Protein AF-A0A453FD57-F1 (afdb_monomer)

pLDDT: mean 72.91, std 17.41, range [26.09, 95.31]

Organism: Aegilops tauschii subsp. strangulata (NCBI:txid200361)

Mean predicted aligned error: 17.03 Å

Foldseek 3Di:
DPCQLVNLLVVLVLLLVLLVVVLVVLVPDDQPDLLSVLLSLVLSLVSVVSNVVSVVVNVVSVVCPVVSNVVSCCQAPVPPDPVNNVVVVVVVVVVVVVVCVVPVVPDPPPSPPPVVVSVVPRPPQDDDVQCVQVPDAPCPVLVVLQPVDPQHDPDDPVVCVVCVLVLLVGDPVVLPDPSVVVSLVVVCVSLVSSCCSSRVPDPVVVVVVVLQVVVVVCVVVQVQRSSRPPPPDPVVVVVVLAPDCVPPDDLVVQLVVDLPSLLSNCVSVVHHSDDDSSVSSVVVVVVVVVVVVVDDDDDDDDDPSRSSNNCSVVSVD

InterPro domains:
  IPR021966 Splicing factor SF3a60 binding domain [PF12108] (83-103)
  IPR025086 SDE2/SF3A3, SAP domain [PF13297] (222-292)
  IPR031774 SF3A3 domain [PF16837] (126-171)
  IPR051421 RNA Processing and DNA Damage Response Regulator [PTHR12786] (3-238)

Radius of gyration: 32.53 Å; Cα contacts (8 Å, |Δi|>4): 192; chains: 1; bounding box: 62×40×97 Å

Nearest PDB structures (foldseek):
  8rm5-assembly1_9  TM=6.208E-01  e=5.043E-08  Homo sapiens
  6y5q-assembly1_9  TM=5.936E-01  e=5.524E-08  Homo sapiens
  8hk1-assembly1_C  TM=5.936E-01  e=5.278E-08  Homo sapiens
  8i0t-assembly1_w  TM=6.053E-01  e=2.167E-07  Homo sapiens
  3qe6-assembly1_B  TM=1.980E-01  e=8.987E+00  Mus musculus

Structure (mmCIF, N/CA/C/O backbone):
data_AF-A0A453FD57-F1
#
_entry.id   AF-A0A453FD57-F1
#
loop_
_atom_site.group_PDB
_atom_site.id
_atom_site.type_symbol
_atom_site.label_atom_id
_atom_site.label_alt_id
_atom_site.label_comp_id
_atom_site.label_asym_id
_atom_site.label_entity_id
_atom_site.label_seq_id
_atom_site.pdbx_PDB_ins_code
_atom_site.Cartn_x
_atom_site.Cartn_y
_atom_site.Cartn_z
_atom_site.occupancy
_atom_site.B_iso_or_equiv
_atom_site.auth_seq_id
_atom_site.auth_comp_id
_atom_site.auth_asym_id
_atom_site.auth_atom_id
_atom_site.pdbx_PDB_model_num
ATOM 1 N N . MET A 1 1 ? 20.932 -10.681 -25.102 1.00 48.25 1 MET A N 1
ATOM 2 C CA . MET A 1 1 ? 21.693 -9.457 -25.420 1.00 48.25 1 MET A CA 1
ATOM 3 C C . MET A 1 1 ? 22.473 -9.082 -24.176 1.00 48.25 1 MET A C 1
ATOM 5 O O . MET A 1 1 ? 21.883 -9.168 -23.109 1.00 48.25 1 MET A O 1
ATOM 9 N N . ALA A 1 2 ? 23.756 -8.719 -24.265 1.00 46.50 2 ALA A N 1
ATOM 10 C CA . ALA A 1 2 ? 24.312 -7.879 -23.205 1.00 46.50 2 ALA A CA 1
ATOM 11 C C . ALA A 1 2 ? 23.511 -6.576 -23.299 1.00 46.50 2 ALA A C 1
ATOM 13 O O . ALA A 1 2 ? 23.575 -5.898 -24.325 1.00 46.50 2 ALA A O 1
ATOM 14 N N . SER A 1 3 ? 22.604 -6.354 -22.350 1.00 64.50 3 SER A N 1
ATOM 15 C CA . SER A 1 3 ? 21.702 -5.209 -22.360 1.00 64.50 3 SER A CA 1
ATOM 16 C C . SER A 1 3 ? 22.552 -3.961 -22.196 1.00 64.50 3 SER A C 1
ATOM 18 O O . SER A 1 3 ? 23.011 -3.643 -21.104 1.00 64.50 3 SER A O 1
ATOM 20 N N . SER A 1 4 ? 22.808 -3.305 -23.319 1.00 81.81 4 SE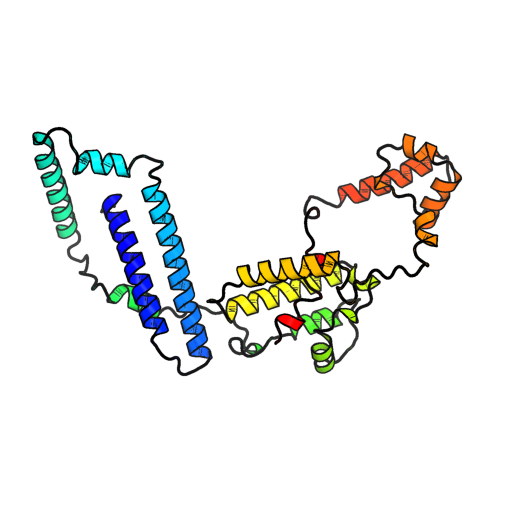R A N 1
ATOM 21 C CA . SER A 1 4 ? 23.313 -1.943 -23.362 1.00 81.81 4 SER A CA 1
ATOM 22 C C . SER A 1 4 ? 22.564 -1.075 -22.365 1.00 81.81 4 SER A C 1
ATOM 24 O O . SER A 1 4 ? 21.347 -1.214 -22.232 1.00 81.81 4 SER A O 1
ATOM 26 N N . VAL A 1 5 ? 23.276 -0.177 -21.692 1.00 86.50 5 VAL A N 1
ATOM 27 C CA . VAL A 1 5 ? 22.673 0.758 -20.740 1.00 86.50 5 VAL A CA 1
ATOM 28 C C . VAL A 1 5 ? 21.657 1.635 -21.471 1.00 86.50 5 VAL A C 1
ATOM 30 O O . VAL A 1 5 ? 20.568 1.885 -20.956 1.00 86.50 5 VAL A O 1
ATOM 33 N N . LEU A 1 6 ? 21.953 2.031 -22.713 1.00 86.06 6 LEU A N 1
ATOM 34 C CA . LEU A 1 6 ? 21.022 2.781 -23.561 1.00 86.06 6 LEU A CA 1
ATOM 35 C C . LEU A 1 6 ? 19.787 1.967 -23.967 1.00 86.06 6 LEU A C 1
ATOM 37 O O . LEU A 1 6 ? 18.681 2.503 -23.927 1.00 86.06 6 LEU A O 1
ATOM 41 N N . GLU A 1 7 ? 19.944 0.688 -24.321 1.00 85.12 7 GLU A N 1
ATOM 42 C CA . GLU A 1 7 ? 18.789 -0.166 -24.640 1.00 85.12 7 GLU A CA 1
ATOM 43 C C . GLU A 1 7 ? 17.946 -0.461 -23.395 1.00 85.12 7 GLU A C 1
ATOM 45 O O . GLU A 1 7 ? 16.725 -0.416 -23.470 1.00 85.12 7 GLU A O 1
ATOM 50 N N . ALA A 1 8 ? 18.576 -0.682 -22.239 1.00 87.12 8 ALA A N 1
ATOM 51 C CA . ALA A 1 8 ? 17.878 -0.829 -20.965 1.00 87.12 8 ALA A CA 1
ATOM 52 C C . ALA A 1 8 ? 17.114 0.452 -20.591 1.00 87.12 8 ALA A C 1
ATOM 54 O O . ALA A 1 8 ? 15.970 0.378 -20.156 1.00 87.12 8 ALA A O 1
ATOM 55 N N . THR A 1 9 ? 17.706 1.629 -20.834 1.00 89.81 9 THR A N 1
ATOM 56 C CA . THR A 1 9 ? 17.035 2.927 -20.642 1.00 89.81 9 THR A CA 1
ATOM 57 C C . THR A 1 9 ? 15.828 3.063 -21.571 1.00 89.81 9 THR A C 1
ATOM 59 O O . THR A 1 9 ? 14.756 3.472 -21.135 1.00 89.81 9 THR A O 1
ATOM 62 N N . ARG A 1 10 ? 15.988 2.720 -22.857 1.00 89.81 10 ARG A N 1
ATOM 63 C CA . ARG A 1 10 ? 14.906 2.773 -23.851 1.00 89.81 10 ARG A CA 1
ATOM 64 C C . ARG A 1 10 ? 13.763 1.829 -23.475 1.00 89.81 10 ARG A C 1
ATOM 66 O O . ARG A 1 10 ? 12.614 2.256 -23.504 1.00 89.81 10 ARG A O 1
ATOM 73 N N . ALA A 1 11 ? 14.088 0.589 -23.114 1.00 86.50 11 ALA A N 1
ATOM 74 C CA . ALA A 1 11 ? 13.120 -0.416 -22.689 1.00 86.50 11 ALA A CA 1
ATOM 75 C C . ALA A 1 11 ? 12.363 0.032 -21.432 1.00 86.50 11 ALA A C 1
ATOM 77 O O . ALA A 1 11 ? 11.144 -0.014 -21.421 1.00 86.50 11 ALA A O 1
ATOM 78 N N . ALA A 1 12 ? 13.051 0.574 -20.425 1.00 89.31 12 ALA A N 1
ATOM 79 C CA . ALA A 1 12 ? 12.394 1.054 -19.211 1.00 89.31 12 ALA A CA 1
ATOM 80 C C . ALA A 1 12 ? 11.464 2.261 -19.459 1.00 89.31 12 ALA A C 1
ATOM 82 O O . ALA A 1 12 ? 10.388 2.326 -18.875 1.00 89.31 12 ALA A O 1
ATOM 83 N N . HIS A 1 13 ? 11.822 3.200 -20.348 1.00 91.38 13 HIS A N 1
ATOM 84 C CA . HIS A 1 13 ? 10.902 4.282 -20.755 1.00 91.38 13 HIS A CA 1
ATOM 85 C C . HIS A 1 13 ? 9.684 3.759 -21.516 1.00 91.38 13 HIS A C 1
ATOM 87 O O . HIS A 1 13 ? 8.569 4.233 -21.308 1.00 91.38 13 HIS A O 1
ATOM 93 N N . GLU A 1 14 ? 9.894 2.784 -22.395 1.00 88.00 14 GLU A N 1
ATOM 94 C CA . GLU A 1 14 ? 8.808 2.109 -23.100 1.00 88.00 14 GLU A CA 1
ATOM 95 C C . GLU A 1 14 ? 7.879 1.369 -22.122 1.00 88.00 14 GLU A C 1
ATOM 97 O O . GLU A 1 14 ? 6.659 1.466 -22.255 1.00 88.00 14 GLU A O 1
ATOM 102 N N . ASP A 1 15 ? 8.435 0.697 -21.113 1.00 87.00 15 ASP A N 1
ATOM 103 C CA . ASP A 1 15 ? 7.678 0.021 -20.057 1.00 87.00 15 ASP A CA 1
ATOM 104 C C . ASP A 1 15 ? 6.820 1.010 -19.260 1.00 87.00 15 ASP A C 1
ATOM 106 O O . ASP A 1 15 ? 5.644 0.732 -19.023 1.00 87.00 15 ASP A O 1
ATOM 110 N N . LEU A 1 16 ? 7.360 2.184 -18.907 1.00 90.81 16 LEU A N 1
ATOM 111 C CA . LEU A 1 16 ? 6.596 3.245 -18.241 1.00 90.81 16 LEU A CA 1
ATOM 112 C C . LEU A 1 16 ? 5.396 3.694 -19.076 1.00 90.81 16 LEU A C 1
ATOM 114 O O . LEU A 1 16 ? 4.263 3.656 -18.597 1.00 90.81 16 LEU A O 1
ATOM 118 N N . GLU A 1 17 ? 5.622 4.065 -20.339 1.00 90.06 17 GLU A N 1
ATOM 119 C CA . GLU A 1 17 ? 4.546 4.545 -21.212 1.00 90.06 17 GLU A CA 1
ATOM 120 C C . GLU A 1 17 ? 3.476 3.462 -21.438 1.00 90.06 17 GLU A C 1
ATOM 122 O O . GLU A 1 17 ? 2.275 3.747 -21.515 1.00 90.06 17 GLU A O 1
ATOM 127 N N . ARG A 1 18 ? 3.889 2.193 -21.515 1.00 86.44 18 ARG A N 1
ATOM 128 C CA . ARG A 1 18 ? 2.969 1.055 -21.629 1.00 86.44 18 ARG A CA 1
ATOM 129 C C . ARG A 1 18 ? 2.141 0.863 -20.365 1.00 86.44 18 ARG A C 1
ATOM 131 O O . ARG A 1 18 ? 0.922 0.742 -20.482 1.00 86.44 18 ARG A O 1
ATOM 138 N N . LEU A 1 19 ? 2.768 0.859 -19.188 1.00 88.75 19 LEU A N 1
ATOM 139 C CA . LEU A 1 19 ? 2.074 0.726 -17.905 1.00 88.75 19 LEU A CA 1
ATOM 140 C C . LEU A 1 19 ? 1.074 1.868 -17.690 1.00 88.75 19 LEU A C 1
ATOM 142 O O . LEU A 1 19 ? -0.056 1.615 -17.277 1.00 88.75 19 LEU A O 1
ATOM 146 N N . GLU A 1 20 ? 1.433 3.101 -18.051 1.00 90.00 20 GLU A N 1
ATOM 147 C CA . GLU A 1 20 ? 0.525 4.252 -17.998 1.00 90.00 20 GLU A CA 1
ATOM 148 C C . GLU A 1 20 ? -0.688 4.067 -18.918 1.00 90.00 20 GLU A C 1
ATOM 150 O O . GLU A 1 20 ? -1.836 4.225 -18.492 1.00 90.00 20 GLU A O 1
ATOM 155 N N . ARG A 1 21 ? -0.463 3.677 -20.179 1.00 89.00 21 ARG A N 1
ATOM 156 C CA . ARG A 1 21 ? -1.556 3.409 -21.130 1.00 89.00 21 ARG A CA 1
ATOM 157 C C . ARG A 1 21 ? -2.449 2.258 -20.663 1.00 89.00 21 ARG A C 1
ATOM 159 O O . ARG A 1 21 ? -3.666 2.325 -20.855 1.00 89.00 21 ARG A O 1
ATOM 166 N N . LEU A 1 22 ? -1.866 1.220 -20.065 1.00 87.12 22 LEU A N 1
ATOM 167 C CA . LEU A 1 22 ? -2.582 0.072 -19.508 1.00 87.12 22 LEU A CA 1
ATOM 168 C C . LEU A 1 22 ? -3.452 0.501 -18.320 1.00 87.12 22 LEU A C 1
ATOM 170 O O . LEU A 1 22 ? -4.640 0.184 -18.294 1.00 87.12 22 LEU A O 1
ATOM 174 N N . ALA A 1 23 ? -2.896 1.294 -17.400 1.00 89.25 23 ALA A N 1
ATOM 175 C CA . ALA A 1 23 ? -3.612 1.830 -16.248 1.00 89.25 23 ALA A CA 1
ATOM 176 C C . ALA A 1 23 ? -4.786 2.718 -16.681 1.00 89.25 23 ALA A C 1
ATOM 178 O O . ALA A 1 23 ? -5.897 2.565 -16.173 1.00 89.25 23 ALA A O 1
ATOM 179 N N . VAL A 1 24 ? -4.579 3.589 -17.676 1.00 90.81 24 VAL A N 1
ATOM 180 C CA . VAL A 1 24 ? -5.649 4.423 -18.247 1.00 90.81 24 VAL A CA 1
ATOM 181 C C . VAL A 1 24 ? -6.735 3.564 -18.895 1.00 90.81 24 VAL A C 1
ATOM 183 O O . VAL A 1 24 ? -7.918 3.806 -18.662 1.00 90.81 24 VAL A O 1
ATOM 186 N N . ARG A 1 25 ? -6.360 2.549 -19.684 1.00 88.75 25 ARG A N 1
ATOM 187 C CA . ARG A 1 25 ? -7.320 1.630 -20.316 1.00 88.75 25 ARG A CA 1
ATOM 188 C C . ARG A 1 25 ? -8.142 0.877 -19.273 1.00 88.75 25 ARG A C 1
ATOM 190 O O . ARG A 1 25 ? -9.351 0.737 -19.439 1.00 88.75 25 ARG A O 1
ATOM 197 N N . GLU A 1 26 ? -7.501 0.407 -18.209 1.00 87.81 26 GLU A N 1
ATOM 198 C CA . GLU A 1 26 ? -8.192 -0.265 -17.114 1.00 87.81 26 GLU A CA 1
ATOM 199 C C . GLU A 1 26 ? -9.143 0.684 -16.397 1.00 87.81 26 GLU A C 1
ATOM 201 O O . GLU A 1 26 ? -10.300 0.324 -16.233 1.00 87.81 26 GLU A O 1
ATOM 206 N N . LEU A 1 27 ? -8.734 1.908 -16.055 1.00 88.38 27 LEU A N 1
ATOM 207 C CA . LEU A 1 27 ? -9.613 2.902 -15.419 1.00 88.38 27 LEU A CA 1
ATOM 208 C C . LEU A 1 27 ? -10.791 3.345 -16.302 1.00 88.38 27 LEU A C 1
ATOM 210 O O . LEU A 1 27 ? -11.829 3.735 -15.777 1.00 88.38 27 LEU A O 1
ATOM 214 N N . GLN A 1 28 ? -10.655 3.279 -17.628 1.00 89.44 28 GLN A N 1
ATOM 215 C CA . GLN A 1 28 ? -11.750 3.560 -18.565 1.00 89.44 28 GLN A CA 1
ATOM 216 C C . GLN A 1 28 ? -12.824 2.465 -18.595 1.00 89.44 28 GLN A C 1
ATOM 218 O O . GLN A 1 28 ? -13.921 2.702 -19.102 1.00 89.44 28 GLN A O 1
ATOM 223 N N . ARG A 1 29 ? -12.528 1.260 -18.098 1.00 87.19 29 ARG A N 1
ATOM 224 C CA . ARG A 1 29 ? -13.506 0.176 -18.027 1.00 87.19 29 ARG A CA 1
ATOM 225 C C . ARG A 1 29 ? -14.460 0.422 -16.860 1.00 87.19 29 ARG A C 1
ATOM 227 O O . ARG A 1 29 ? -14.033 0.458 -15.711 1.00 87.19 29 ARG A O 1
ATOM 234 N N . ASP A 1 30 ? -15.756 0.485 -17.141 1.00 86.19 30 ASP A N 1
ATOM 235 C CA . ASP A 1 30 ? -16.768 0.578 -16.090 1.00 86.19 30 ASP A CA 1
ATOM 236 C C . ASP A 1 30 ? -16.935 -0.777 -15.371 1.00 86.19 30 ASP A C 1
ATOM 238 O O . ASP A 1 30 ? -17.296 -1.777 -16.009 1.00 86.19 30 ASP A O 1
ATOM 242 N N . PRO A 1 31 ? -16.679 -0.859 -14.052 1.00 87.44 31 PRO A N 1
ATOM 243 C CA . PRO A 1 31 ? -16.873 -2.090 -13.299 1.00 87.44 31 PRO A CA 1
ATOM 244 C C . PRO A 1 31 ? -18.367 -2.357 -13.076 1.00 87.44 31 PRO A C 1
ATOM 246 O O . PRO A 1 31 ? -19.114 -1.474 -12.654 1.00 87.44 31 PRO A O 1
ATOM 249 N N . ALA A 1 32 ? -18.801 -3.600 -13.305 1.00 87.38 32 ALA A N 1
ATOM 250 C CA . ALA A 1 32 ? -20.197 -3.998 -13.116 1.00 87.38 32 ALA A CA 1
ATOM 251 C C . ALA A 1 32 ? -20.582 -4.091 -11.629 1.00 87.38 32 ALA A C 1
ATOM 253 O O . ALA A 1 32 ? -21.683 -3.699 -11.246 1.00 87.38 32 ALA A O 1
ATOM 254 N N . ASN A 1 33 ? -19.667 -4.592 -10.791 1.00 87.50 33 ASN A N 1
ATOM 255 C CA . ASN A 1 33 ? -19.893 -4.825 -9.365 1.00 87.50 33 ASN A CA 1
ATOM 256 C C . ASN A 1 33 ? -18.854 -4.105 -8.493 1.00 87.50 33 ASN A C 1
ATOM 258 O O . ASN A 1 33 ? -17.749 -3.805 -8.941 1.00 87.50 33 ASN A O 1
ATOM 262 N N . ALA A 1 34 ? -19.172 -3.906 -7.208 1.00 85.00 34 ALA A N 1
ATOM 263 C CA . ALA A 1 34 ? -18.222 -3.366 -6.226 1.00 85.00 34 ALA A CA 1
ATOM 264 C C . ALA A 1 34 ? -16.958 -4.236 -6.094 1.00 85.00 34 ALA A C 1
ATOM 266 O O . ALA A 1 34 ? -15.855 -3.709 -6.006 1.00 85.00 34 ALA A O 1
ATOM 267 N N . ARG A 1 35 ? -17.115 -5.565 -6.177 1.00 85.00 35 ARG A N 1
ATOM 268 C CA . ARG A 1 35 ? -15.994 -6.507 -6.254 1.00 85.00 35 ARG A CA 1
ATOM 269 C C . ARG A 1 35 ? -15.103 -6.203 -7.461 1.00 85.00 35 ARG A C 1
ATOM 271 O O . ARG A 1 35 ? -13.904 -6.035 -7.300 1.00 85.00 35 ARG A O 1
ATOM 278 N N . ASP A 1 36 ? -15.679 -6.093 -8.654 1.00 86.38 36 ASP A N 1
ATOM 279 C CA . ASP A 1 36 ? -14.906 -5.864 -9.882 1.00 86.38 36 ASP A CA 1
ATOM 280 C C . ASP A 1 36 ? -14.170 -4.520 -9.839 1.00 86.38 36 ASP A C 1
ATOM 282 O O . ASP A 1 36 ? -13.031 -4.430 -10.290 1.00 86.38 36 ASP A O 1
ATOM 286 N N . ARG A 1 37 ? -14.788 -3.500 -9.226 1.00 88.25 37 ARG A N 1
ATOM 287 C CA . ARG A 1 37 ? -14.144 -2.210 -8.945 1.00 88.25 37 ARG A CA 1
ATOM 288 C C . ARG A 1 37 ? -12.936 -2.372 -8.026 1.00 88.25 37 ARG A C 1
ATOM 290 O O . ARG A 1 37 ? -11.902 -1.770 -8.277 1.00 88.25 37 ARG A O 1
ATOM 297 N N . LEU A 1 38 ? -13.046 -3.186 -6.980 1.00 88.00 38 LEU A N 1
ATOM 298 C CA . LEU A 1 38 ? -11.942 -3.427 -6.056 1.00 88.00 38 LEU A CA 1
ATOM 299 C C . LEU A 1 38 ? -10.761 -4.120 -6.748 1.00 88.00 38 LEU A C 1
ATOM 301 O O . LEU A 1 38 ? -9.627 -3.656 -6.649 1.00 88.00 38 LEU A O 1
ATOM 305 N N . PHE A 1 39 ? -11.026 -5.182 -7.512 1.00 87.25 39 PHE A N 1
ATOM 306 C CA . PHE A 1 39 ? -9.994 -5.872 -8.293 1.00 87.25 39 PHE A CA 1
ATOM 307 C C . PHE A 1 39 ? -9.369 -4.961 -9.357 1.00 87.25 39 PHE A C 1
ATOM 309 O O . PHE A 1 39 ? -8.164 -5.012 -9.586 1.00 87.25 39 PHE A O 1
ATOM 316 N N . GLN A 1 40 ? -10.160 -4.096 -9.993 1.00 88.62 40 GLN A N 1
ATOM 317 C CA . GLN A 1 40 ? -9.652 -3.053 -10.884 1.00 88.62 40 GLN A CA 1
ATOM 318 C C . GLN A 1 40 ? -8.696 -2.107 -10.152 1.00 88.62 40 GLN A C 1
ATOM 320 O O . GLN A 1 40 ? -7.582 -1.899 -10.630 1.00 88.62 40 GLN A O 1
ATOM 325 N N . SER A 1 41 ? -9.081 -1.599 -8.981 1.00 89.69 41 SER A N 1
ATOM 326 C CA . SER A 1 41 ? -8.231 -0.724 -8.169 1.00 89.69 41 SER A CA 1
ATOM 327 C C . SER A 1 41 ? -6.910 -1.391 -7.774 1.00 89.69 41 SER A C 1
ATOM 329 O O . SER A 1 41 ? -5.863 -0.760 -7.885 1.00 89.69 41 SER A O 1
ATOM 331 N N . HIS A 1 42 ? -6.928 -2.670 -7.385 1.00 89.00 42 HIS A N 1
ATOM 332 C CA . HIS A 1 42 ? -5.708 -3.429 -7.061 1.00 89.00 42 HIS A CA 1
ATOM 333 C C . HIS A 1 42 ? -4.804 -3.660 -8.274 1.00 89.00 42 HIS A C 1
ATOM 335 O O . HIS A 1 42 ? -3.590 -3.493 -8.172 1.00 89.00 42 HIS A O 1
ATOM 341 N N . ARG A 1 43 ? -5.373 -3.973 -9.446 1.00 87.69 43 ARG A N 1
ATOM 342 C CA . ARG A 1 43 ? -4.593 -4.093 -10.692 1.00 87.69 43 ARG A CA 1
ATOM 343 C C . ARG A 1 43 ? -3.921 -2.770 -11.053 1.00 87.69 43 ARG A C 1
ATOM 345 O O . ARG A 1 43 ? -2.735 -2.748 -11.366 1.00 87.69 43 ARG A O 1
ATOM 352 N N . VAL A 1 44 ? -4.661 -1.661 -10.977 1.00 90.38 44 VAL A N 1
ATOM 353 C CA . VAL A 1 44 ? -4.117 -0.313 -11.215 1.00 90.38 44 VAL A CA 1
ATOM 354 C C . VAL A 1 44 ? -3.039 0.020 -10.191 1.00 90.38 44 VAL A C 1
ATOM 356 O O . VAL A 1 44 ? -1.991 0.527 -10.577 1.00 90.38 44 VAL A O 1
ATOM 359 N N . ARG A 1 45 ? -3.235 -0.328 -8.916 1.00 90.06 45 ARG A N 1
ATOM 360 C CA . ARG A 1 45 ? -2.214 -0.127 -7.887 1.00 90.06 45 ARG A CA 1
ATOM 361 C C . ARG A 1 45 ? -0.921 -0.877 -8.207 1.00 90.06 45 ARG A C 1
ATOM 363 O O . ARG A 1 45 ? 0.134 -0.255 -8.222 1.00 90.06 45 ARG A O 1
ATOM 370 N N . HIS A 1 46 ? -1.010 -2.156 -8.567 1.00 88.25 46 HIS A N 1
ATOM 371 C CA . HIS A 1 46 ? 0.154 -2.932 -8.997 1.00 88.25 46 HIS A CA 1
ATOM 372 C C . HIS A 1 46 ? 0.860 -2.273 -10.194 1.00 88.25 46 HIS A C 1
ATOM 374 O O . HIS A 1 46 ? 2.090 -2.192 -10.221 1.00 88.25 46 HIS A O 1
ATOM 380 N N . MET A 1 47 ? 0.116 -1.798 -11.198 1.00 88.81 47 MET A N 1
ATOM 381 C CA . MET A 1 47 ? 0.717 -1.084 -12.332 1.00 88.81 47 MET A CA 1
ATOM 382 C C . MET A 1 47 ? 1.465 0.174 -11.877 1.00 88.81 47 MET A C 1
ATOM 384 O O . MET A 1 47 ? 2.566 0.427 -12.358 1.00 88.81 47 MET A O 1
ATOM 388 N N . LEU A 1 48 ? 0.905 0.935 -10.934 1.00 90.56 48 LEU A N 1
ATOM 389 C CA . LEU A 1 48 ? 1.561 2.113 -10.365 1.00 90.56 48 LEU A CA 1
ATOM 390 C C . LEU A 1 48 ? 2.831 1.745 -9.586 1.00 90.56 48 LEU A C 1
ATOM 392 O O . LEU A 1 48 ? 3.845 2.418 -9.742 1.00 90.56 48 LEU A O 1
ATOM 396 N N . ASP A 1 49 ? 2.827 0.656 -8.817 1.00 90.19 49 ASP A N 1
ATOM 397 C CA . ASP A 1 49 ? 4.027 0.193 -8.107 1.00 90.19 49 ASP A CA 1
ATOM 398 C C . ASP A 1 49 ? 5.130 -0.250 -9.101 1.00 90.19 49 ASP A C 1
ATOM 400 O O . ASP A 1 49 ? 6.321 0.020 -8.903 1.00 90.19 49 ASP A O 1
ATOM 404 N N . LEU A 1 50 ? 4.753 -0.853 -10.238 1.00 90.31 50 LEU A N 1
ATOM 405 C CA . LEU A 1 50 ? 5.686 -1.137 -11.337 1.00 90.31 50 LEU A CA 1
ATOM 406 C C . LEU A 1 50 ? 6.223 0.144 -11.991 1.00 90.31 50 LEU A C 1
ATOM 408 O O . LEU A 1 50 ? 7.415 0.212 -12.297 1.00 90.31 50 LEU A O 1
ATOM 412 N N . VAL A 1 51 ? 5.377 1.159 -12.178 1.00 92.44 51 VAL A N 1
ATOM 413 C CA . VAL A 1 51 ? 5.783 2.479 -12.690 1.00 92.44 51 VAL A CA 1
ATOM 414 C C . VAL A 1 51 ? 6.801 3.124 -11.755 1.00 92.44 51 VAL A C 1
ATOM 416 O O . VAL A 1 51 ? 7.847 3.575 -12.221 1.00 92.44 51 VAL A O 1
ATOM 419 N N . VAL A 1 52 ? 6.552 3.118 -10.444 1.00 94.06 52 VAL A N 1
ATOM 420 C CA . VAL A 1 52 ? 7.485 3.663 -9.445 1.00 94.06 52 VAL A CA 1
ATOM 421 C C . VAL A 1 52 ? 8.813 2.908 -9.487 1.00 94.06 52 VAL A C 1
ATOM 423 O O . VAL A 1 52 ? 9.851 3.516 -9.733 1.00 94.06 52 VAL A O 1
ATOM 426 N N . SER A 1 53 ? 8.791 1.576 -9.387 1.00 93.19 53 SER A N 1
ATOM 427 C CA . SER A 1 53 ? 10.027 0.776 -9.392 1.00 93.19 53 SER A CA 1
ATOM 428 C C . SER A 1 53 ? 10.828 0.877 -10.698 1.00 93.19 53 SER A C 1
ATOM 430 O O . SER A 1 53 ? 12.057 0.784 -10.690 1.00 93.19 53 SER A O 1
ATOM 432 N N . THR A 1 54 ? 10.162 1.065 -11.839 1.00 92.06 54 THR A N 1
ATOM 433 C CA . THR A 1 54 ? 10.827 1.275 -13.136 1.00 92.06 54 THR A CA 1
ATOM 434 C C . THR A 1 54 ? 11.393 2.689 -13.242 1.00 92.06 54 THR A C 1
ATOM 436 O O . THR A 1 54 ? 12.493 2.873 -13.768 1.00 92.06 54 THR A O 1
ATOM 439 N N . SER A 1 55 ? 10.691 3.676 -12.684 1.00 95.31 55 SER A N 1
ATOM 440 C CA . SER A 1 55 ? 11.172 5.056 -12.581 1.00 95.31 55 SER A CA 1
ATOM 441 C C . SER A 1 55 ? 12.419 5.145 -11.702 1.00 95.31 55 SER A C 1
ATOM 443 O O . SER A 1 55 ? 13.384 5.789 -12.104 1.00 95.31 55 SER A O 1
ATOM 445 N N . ASP A 1 56 ? 12.454 4.439 -10.571 1.00 95.19 56 ASP A N 1
ATOM 446 C CA . ASP A 1 56 ? 13.623 4.395 -9.684 1.00 95.19 56 ASP A CA 1
ATOM 447 C C . ASP A 1 56 ? 14.849 3.811 -10.399 1.00 95.19 56 ASP A C 1
ATOM 449 O O . ASP A 1 56 ? 15.926 4.410 -10.390 1.00 95.19 56 ASP A O 1
ATOM 453 N N . LYS A 1 57 ? 14.676 2.701 -11.130 1.00 91.44 57 LYS A N 1
ATOM 454 C CA . LYS A 1 57 ? 15.742 2.124 -11.972 1.00 91.44 57 LYS A CA 1
ATOM 455 C C . LYS A 1 57 ? 16.231 3.109 -13.030 1.00 91.44 57 LYS A C 1
ATOM 457 O O . LYS A 1 57 ? 17.430 3.196 -13.288 1.00 91.44 57 LYS A O 1
ATOM 462 N N . LEU A 1 58 ? 15.322 3.848 -13.668 1.00 92.69 58 LEU A N 1
ATOM 463 C CA . LEU A 1 58 ? 15.703 4.883 -14.627 1.00 92.69 58 LEU A CA 1
ATOM 464 C C . LEU A 1 58 ? 16.522 5.974 -13.944 1.00 92.69 58 LEU A C 1
ATOM 466 O O . LEU A 1 58 ? 17.579 6.328 -14.464 1.00 92.69 58 LEU A O 1
ATOM 470 N N . VAL A 1 59 ? 16.078 6.474 -12.789 1.00 94.94 59 VAL A N 1
ATOM 471 C CA . VAL A 1 59 ? 16.811 7.476 -12.004 1.00 94.94 59 VAL A CA 1
ATOM 472 C C . VAL A 1 59 ? 18.226 6.985 -11.704 1.00 94.94 59 VAL A C 1
ATOM 474 O O . VAL A 1 59 ? 19.173 7.710 -12.002 1.00 94.94 59 VAL A O 1
ATOM 477 N N . GLU A 1 60 ? 18.400 5.743 -11.250 1.00 92.50 60 GLU A N 1
ATOM 478 C CA . GLU A 1 60 ? 19.726 5.150 -11.020 1.00 92.50 60 GLU A CA 1
ATOM 479 C C . GLU A 1 60 ? 20.603 5.142 -12.288 1.00 92.50 60 GLU A C 1
ATOM 481 O O . GLU A 1 60 ? 21.783 5.503 -12.236 1.00 92.50 60 GLU A O 1
ATOM 486 N N . ILE A 1 61 ? 20.027 4.808 -13.450 1.00 90.50 61 ILE A N 1
ATOM 487 C CA . ILE A 1 61 ? 20.734 4.834 -14.744 1.00 90.50 61 ILE A CA 1
ATOM 488 C C . ILE A 1 61 ? 21.078 6.272 -15.185 1.00 90.50 61 ILE A C 1
ATOM 490 O O . ILE A 1 61 ? 22.069 6.497 -15.888 1.00 90.50 61 ILE A O 1
ATOM 494 N N . TYR A 1 62 ? 20.266 7.270 -14.828 1.00 91.50 62 TYR A N 1
ATOM 495 C CA . TYR A 1 62 ? 20.554 8.684 -15.105 1.00 91.50 62 TYR A CA 1
ATOM 496 C C . TYR A 1 62 ? 21.581 9.282 -14.138 1.00 91.50 62 TYR A C 1
ATOM 498 O O . TYR A 1 62 ? 22.365 10.131 -14.568 1.00 91.50 62 TYR A O 1
ATOM 506 N N . GLU A 1 63 ? 21.605 8.847 -12.875 1.00 94.38 63 GLU A N 1
ATOM 507 C CA . GLU A 1 63 ? 22.630 9.238 -11.900 1.00 94.38 63 GLU A CA 1
ATOM 508 C C . GLU A 1 63 ? 24.029 8.785 -12.338 1.00 94.38 63 GLU A C 1
ATOM 510 O O . GLU A 1 63 ? 24.997 9.511 -12.099 1.00 94.38 63 GLU A O 1
ATOM 515 N N . ASP A 1 64 ? 24.129 7.636 -13.024 1.00 92.00 64 ASP A N 1
ATOM 516 C CA . ASP A 1 64 ? 25.354 7.165 -13.691 1.00 92.00 64 ASP A CA 1
ATOM 517 C C . ASP A 1 64 ? 26.559 7.120 -12.729 1.00 92.00 64 ASP A C 1
ATOM 519 O O . ASP A 1 64 ? 27.638 7.653 -13.005 1.00 92.00 64 ASP A O 1
ATOM 523 N N . LYS A 1 65 ? 26.355 6.513 -11.549 1.00 89.00 65 LYS A N 1
ATOM 524 C CA . LYS A 1 65 ? 27.370 6.416 -10.480 1.00 89.00 65 LYS A CA 1
ATOM 525 C C . LYS A 1 65 ? 28.632 5.675 -10.924 1.00 89.00 65 LYS A C 1
ATOM 527 O O . LYS A 1 65 ? 29.722 5.988 -10.451 1.00 89.00 65 LYS A O 1
ATOM 532 N N . ASP A 1 66 ? 28.479 4.691 -11.801 1.00 88.00 66 ASP A N 1
ATOM 533 C CA . ASP A 1 66 ? 29.554 3.867 -12.353 1.00 8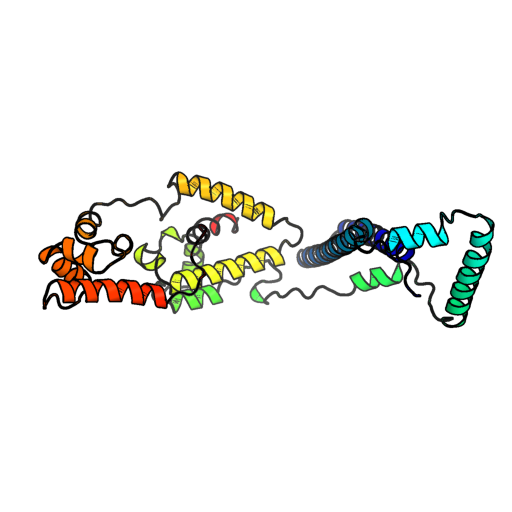8.00 66 ASP A CA 1
ATOM 534 C C . ASP A 1 66 ? 30.154 4.438 -13.650 1.00 88.00 66 ASP A C 1
ATOM 536 O O . ASP A 1 66 ? 31.176 3.937 -14.114 1.00 88.00 66 ASP A O 1
ATOM 540 N N . GLY A 1 67 ? 29.560 5.493 -14.220 1.00 88.12 67 GLY A N 1
ATOM 541 C CA . GLY A 1 67 ? 29.984 6.087 -15.489 1.00 88.12 67 GLY A CA 1
ATOM 542 C C . GLY A 1 67 ? 29.662 5.231 -16.717 1.00 88.12 67 GLY A C 1
ATOM 543 O O . GLY A 1 67 ? 30.017 5.620 -17.834 1.00 88.12 67 GLY A O 1
ATOM 544 N N . ALA A 1 68 ? 28.989 4.087 -16.547 1.00 86.62 68 ALA A N 1
ATOM 545 C CA . ALA A 1 68 ? 28.768 3.116 -17.613 1.00 86.62 68 ALA A CA 1
ATOM 546 C C . ALA A 1 68 ? 27.965 3.712 -18.775 1.00 86.62 68 ALA A C 1
ATOM 548 O O . ALA A 1 68 ? 28.207 3.390 -19.943 1.00 86.62 68 ALA A O 1
ATOM 549 N N . ARG A 1 69 ? 27.038 4.631 -18.481 1.00 85.56 69 ARG A N 1
ATOM 550 C CA . ARG A 1 69 ? 26.253 5.312 -19.509 1.00 85.56 69 ARG A CA 1
ATOM 551 C C . ARG A 1 69 ? 27.114 6.277 -20.316 1.00 85.56 69 ARG A C 1
ATOM 553 O O . ARG A 1 69 ? 27.025 6.292 -21.546 1.00 85.56 69 ARG A O 1
ATOM 560 N N . LYS A 1 70 ? 27.935 7.096 -19.652 1.00 87.56 70 LYS A N 1
ATOM 561 C CA . LYS A 1 70 ? 28.865 8.016 -20.333 1.00 87.56 70 LYS A CA 1
ATOM 562 C C . LYS A 1 70 ? 29.896 7.256 -21.155 1.00 87.56 70 LYS A C 1
ATOM 564 O O . LYS A 1 70 ? 30.190 7.662 -22.280 1.00 87.56 70 LYS A O 1
ATOM 569 N N . ASP A 1 71 ? 30.395 6.144 -20.635 1.00 86.25 71 ASP A N 1
ATOM 570 C CA . ASP A 1 71 ? 31.352 5.287 -21.326 1.00 86.25 71 ASP A CA 1
ATOM 571 C C . ASP A 1 71 ? 30.731 4.648 -22.571 1.00 86.25 71 ASP A C 1
ATOM 573 O O . ASP A 1 71 ? 31.346 4.660 -23.641 1.00 86.25 71 ASP A O 1
ATOM 577 N N . GLU A 1 72 ? 29.481 4.183 -22.492 1.00 85.06 72 GLU A N 1
ATOM 578 C CA . GLU A 1 72 ? 28.775 3.658 -23.661 1.00 85.06 72 GLU A CA 1
ATOM 579 C C . GLU A 1 72 ? 28.548 4.747 -24.727 1.00 85.06 72 GLU A C 1
ATOM 581 O O . GLU A 1 72 ? 28.825 4.532 -25.914 1.00 85.06 72 GLU A O 1
ATOM 586 N N . ILE A 1 73 ? 28.106 5.941 -24.315 1.00 83.88 73 ILE A N 1
ATOM 587 C CA . ILE A 1 73 ? 27.898 7.086 -25.217 1.00 83.88 73 ILE A CA 1
ATOM 588 C C . ILE A 1 73 ? 29.220 7.501 -25.875 1.00 83.88 73 ILE A C 1
ATOM 590 O O . ILE A 1 73 ? 29.274 7.679 -27.094 1.00 83.88 73 ILE A O 1
ATOM 594 N N . SER A 1 74 ? 30.299 7.610 -25.102 1.00 83.56 74 SER A N 1
ATOM 595 C CA . SER A 1 74 ? 31.612 7.995 -25.629 1.00 83.56 74 SER A CA 1
ATOM 596 C C . SER A 1 74 ? 32.182 6.957 -26.595 1.00 83.56 74 SER A C 1
ATOM 598 O O . SER A 1 74 ? 32.763 7.310 -27.624 1.00 83.56 74 SER A O 1
ATOM 600 N N . THR A 1 75 ? 31.952 5.677 -26.308 1.00 80.19 75 THR A N 1
ATOM 601 C CA . THR A 1 75 ? 32.469 4.560 -27.100 1.00 80.19 75 THR A CA 1
ATOM 602 C C . THR A 1 75 ? 31.734 4.398 -28.426 1.00 80.19 75 THR A C 1
ATOM 604 O O . THR A 1 75 ? 32.381 4.073 -29.430 1.00 80.19 75 THR A O 1
ATOM 607 N N . HIS A 1 76 ? 30.413 4.611 -28.445 1.00 73.06 76 HIS A N 1
ATOM 608 C CA . HIS A 1 76 ? 29.561 4.272 -29.590 1.00 73.06 76 HIS A CA 1
ATOM 609 C C . HIS A 1 76 ? 28.951 5.470 -30.327 1.00 73.06 76 HIS A C 1
ATOM 611 O O . HIS A 1 76 ? 28.648 5.336 -31.511 1.00 73.06 76 HIS A O 1
ATOM 617 N N . LEU A 1 77 ? 28.771 6.622 -29.673 1.00 73.12 77 LEU A N 1
ATOM 618 C CA . LEU A 1 77 ? 28.066 7.776 -30.249 1.00 73.12 77 LEU A CA 1
ATOM 619 C C . LEU A 1 77 ? 28.966 8.998 -30.449 1.00 73.12 77 LEU A C 1
ATOM 621 O O . LEU A 1 77 ? 28.800 9.713 -31.435 1.00 73.12 77 LEU A O 1
ATOM 625 N N . THR A 1 78 ? 29.921 9.246 -29.548 1.00 71.19 78 THR A N 1
ATOM 626 C CA . THR A 1 78 ? 30.745 10.469 -29.570 1.00 71.19 78 THR A CA 1
ATOM 627 C C . THR A 1 78 ? 32.243 10.181 -29.649 1.00 71.19 78 THR A C 1
ATOM 629 O O . THR A 1 78 ? 33.041 10.903 -29.048 1.00 71.19 78 THR A O 1
ATOM 632 N N . ALA A 1 79 ? 32.647 9.127 -30.370 1.00 65.38 79 ALA A N 1
ATOM 633 C CA . ALA A 1 79 ? 34.065 8.815 -30.511 1.00 65.38 79 ALA A CA 1
ATOM 634 C C . ALA A 1 79 ? 34.808 10.005 -31.165 1.00 65.38 79 ALA A C 1
ATOM 636 O O . ALA A 1 79 ? 34.342 10.542 -32.173 1.00 65.38 79 ALA A O 1
ATOM 637 N N . PRO A 1 80 ? 35.969 10.419 -30.627 1.00 61.97 80 PRO A N 1
ATOM 638 C CA . PRO A 1 80 ? 36.655 11.646 -31.042 1.00 61.97 80 PRO A CA 1
ATOM 639 C C . PRO A 1 80 ? 37.225 11.593 -32.468 1.00 61.97 80 PRO A C 1
ATOM 641 O O . PRO A 1 80 ? 37.547 12.635 -33.035 1.00 61.97 80 PRO A O 1
ATOM 644 N N . VAL A 1 81 ? 37.341 10.403 -33.068 1.00 66.19 81 VAL A N 1
ATOM 645 C CA . VAL A 1 81 ? 37.863 10.205 -34.425 1.00 66.19 81 VAL A CA 1
ATOM 646 C C . VAL A 1 81 ? 36.851 9.408 -35.251 1.00 66.19 81 VAL A C 1
ATOM 648 O O . VAL A 1 81 ? 36.520 8.272 -34.917 1.00 66.19 81 VAL A O 1
ATOM 651 N N . GLN A 1 82 ? 36.373 9.987 -36.360 1.00 63.12 82 GLN A N 1
ATOM 652 C CA . GLN A 1 82 ? 35.372 9.362 -37.241 1.00 63.12 82 GLN A CA 1
ATOM 653 C C . GLN A 1 82 ? 35.810 8.009 -37.830 1.00 63.12 82 GLN A C 1
ATOM 655 O O . GLN A 1 82 ? 34.953 7.198 -38.182 1.00 63.12 82 GLN A O 1
ATOM 660 N N . SER A 1 83 ? 37.118 7.744 -37.930 1.00 65.31 83 SER A N 1
ATOM 661 C CA . SER A 1 83 ? 37.656 6.496 -38.490 1.00 65.31 83 SER A CA 1
ATOM 662 C C . SER A 1 83 ? 37.292 5.255 -37.674 1.00 65.31 83 SER A C 1
ATOM 664 O O . SER A 1 83 ? 37.148 4.179 -38.250 1.00 65.31 83 SER A O 1
ATOM 666 N N . ASP A 1 84 ? 37.089 5.407 -36.364 1.00 68.69 84 ASP A N 1
ATOM 667 C CA . ASP A 1 84 ? 36.911 4.281 -35.438 1.00 68.69 84 ASP A CA 1
ATOM 668 C C . ASP A 1 84 ? 35.431 4.002 -35.127 1.00 68.69 84 ASP A C 1
ATOM 670 O O . ASP A 1 84 ? 35.095 2.995 -34.502 1.00 68.69 84 ASP A O 1
ATOM 674 N N . ILE A 1 85 ? 34.529 4.871 -35.596 1.00 73.06 85 ILE A N 1
ATOM 675 C CA . ILE A 1 85 ? 33.078 4.752 -35.394 1.00 73.06 85 ILE A CA 1
ATOM 676 C C . ILE A 1 85 ? 32.507 3.626 -36.260 1.00 73.06 85 ILE A C 1
ATOM 678 O O . ILE A 1 85 ? 31.760 2.773 -35.779 1.00 73.06 85 ILE A O 1
ATOM 682 N N . PHE A 1 86 ? 32.873 3.600 -37.544 1.00 78.31 86 PHE A N 1
ATOM 683 C CA . PHE A 1 86 ? 32.320 2.641 -38.500 1.00 78.31 86 PHE A CA 1
ATOM 684 C C . PHE A 1 86 ? 32.684 1.180 -38.182 1.00 78.31 86 PHE A C 1
ATOM 686 O O . PHE A 1 86 ? 31.776 0.348 -38.206 1.00 78.31 86 PHE A O 1
ATOM 693 N N . PRO A 1 87 ? 33.938 0.822 -37.830 1.00 84.06 87 PRO A N 1
ATOM 694 C CA . PRO A 1 87 ? 34.276 -0.548 -37.437 1.00 84.06 87 PRO A CA 1
ATOM 695 C C . PRO A 1 87 ? 33.458 -1.051 -36.238 1.00 84.06 87 PRO A C 1
ATOM 697 O O . PRO A 1 87 ? 32.845 -2.115 -36.329 1.00 84.06 87 PRO A O 1
ATOM 700 N N . LYS A 1 88 ? 33.353 -0.251 -35.166 1.00 77.81 88 LYS A N 1
ATOM 701 C CA . LYS A 1 88 ? 32.564 -0.589 -33.965 1.00 77.81 88 LYS A CA 1
ATOM 702 C C . LYS A 1 88 ? 31.074 -0.749 -34.270 1.00 77.81 88 LYS A C 1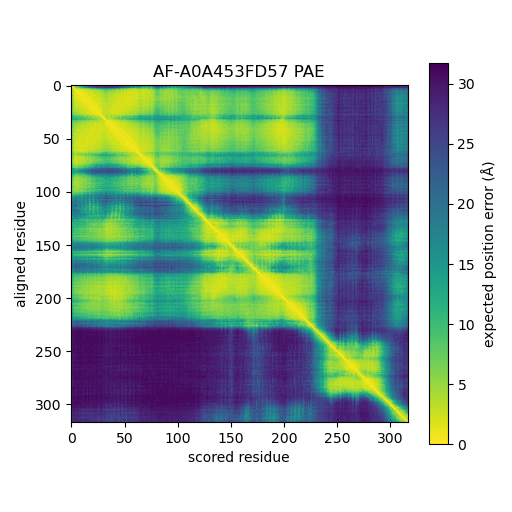
ATOM 704 O O . LYS A 1 88 ? 30.412 -1.630 -33.723 1.00 77.81 88 LYS A O 1
ATOM 709 N N . TYR A 1 89 ? 30.539 0.083 -35.164 1.00 79.62 89 TYR A N 1
ATOM 710 C CA . TYR A 1 89 ? 29.161 -0.044 -35.633 1.00 79.62 89 TYR A CA 1
ATOM 711 C C . TYR A 1 89 ? 28.924 -1.387 -36.338 1.00 79.62 89 TYR A C 1
ATOM 713 O O . TYR A 1 89 ? 27.966 -2.092 -36.018 1.00 79.62 89 TYR A O 1
ATOM 721 N N . TYR A 1 90 ? 29.810 -1.782 -37.259 1.00 85.12 90 TYR A N 1
ATOM 722 C CA . TYR A 1 90 ? 29.675 -3.051 -37.979 1.00 85.12 90 TYR A CA 1
ATOM 723 C C . TYR A 1 90 ? 29.870 -4.279 -37.082 1.00 85.12 90 TYR A C 1
ATOM 725 O O . TYR A 1 90 ? 29.188 -5.285 -37.294 1.00 85.12 90 TYR A O 1
ATOM 733 N N . GLU A 1 91 ? 30.746 -4.206 -36.077 1.00 83.44 91 GLU A N 1
ATOM 734 C CA . GLU A 1 91 ? 30.875 -5.250 -35.051 1.00 83.44 91 GLU A CA 1
ATOM 735 C C . GLU A 1 91 ? 29.555 -5.453 -34.305 1.00 83.44 91 GLU A C 1
ATOM 737 O O . GLU A 1 91 ? 29.042 -6.573 -34.257 1.00 83.44 91 GLU A O 1
ATOM 742 N N . ARG A 1 92 ? 28.924 -4.367 -33.848 1.00 78.69 92 ARG A N 1
ATOM 743 C CA . ARG A 1 92 ? 27.631 -4.439 -33.156 1.00 78.69 92 ARG A CA 1
ATOM 744 C C . ARG A 1 92 ? 26.499 -4.930 -34.059 1.00 78.69 92 ARG A C 1
ATOM 746 O O . ARG A 1 92 ? 25.661 -5.725 -33.641 1.00 78.69 92 ARG A O 1
ATOM 753 N N . LEU A 1 93 ? 26.490 -4.524 -35.327 1.00 84.75 93 LEU A N 1
ATOM 754 C CA . LEU A 1 93 ? 25.512 -5.006 -36.309 1.00 84.75 93 LEU A CA 1
ATOM 755 C C . LEU A 1 93 ? 25.672 -6.516 -36.554 1.00 84.75 93 LEU A C 1
ATOM 757 O O . LEU A 1 93 ? 24.685 -7.252 -36.659 1.00 84.75 93 LEU A O 1
ATOM 761 N N . LYS A 1 94 ? 26.917 -7.003 -36.594 1.00 87.75 94 LYS A N 1
ATOM 762 C CA . LYS A 1 94 ? 27.215 -8.434 -36.676 1.00 87.75 94 LYS A CA 1
ATOM 763 C C . LYS A 1 94 ? 26.715 -9.174 -35.432 1.00 87.75 94 LYS A C 1
ATOM 765 O O . LYS A 1 94 ? 26.055 -10.197 -35.598 1.00 87.75 94 LYS A O 1
ATOM 770 N N . GLU A 1 95 ? 26.950 -8.646 -34.231 1.00 84.31 95 GLU A N 1
ATOM 771 C CA . GLU A 1 95 ? 26.444 -9.222 -32.975 1.00 84.31 95 GLU A CA 1
ATOM 772 C C . GLU A 1 95 ? 24.916 -9.332 -32.951 1.00 84.31 95 GLU A C 1
ATOM 774 O O . GLU A 1 95 ? 24.388 -10.402 -32.637 1.00 84.31 95 GLU A O 1
ATOM 779 N N . ILE A 1 96 ? 24.207 -8.265 -33.339 1.00 82.56 96 ILE A N 1
ATOM 780 C CA . ILE A 1 96 ? 22.737 -8.242 -33.430 1.00 82.56 96 ILE A CA 1
ATOM 781 C C . ILE A 1 96 ? 22.257 -9.320 -34.406 1.00 82.56 96 ILE A C 1
ATOM 783 O O . ILE A 1 96 ? 21.402 -10.143 -34.073 1.00 82.56 96 ILE A O 1
ATOM 787 N N . ARG A 1 97 ? 22.840 -9.377 -35.607 1.00 85.31 97 ARG A N 1
ATOM 788 C CA . ARG A 1 97 ? 22.463 -10.371 -36.620 1.00 85.31 97 ARG A CA 1
ATOM 789 C C . ARG A 1 97 ? 22.732 -11.803 -36.150 1.00 85.31 97 ARG A C 1
ATOM 791 O O . ARG A 1 97 ? 21.912 -12.688 -36.387 1.00 85.31 97 ARG A O 1
ATOM 798 N N . ASP A 1 98 ? 23.861 -12.035 -35.486 1.00 85.00 98 ASP A N 1
ATOM 799 C CA . ASP A 1 98 ? 24.235 -13.351 -34.963 1.00 85.00 98 ASP A CA 1
ATOM 800 C C . ASP A 1 98 ? 23.361 -13.752 -33.760 1.00 85.00 98 ASP A C 1
ATOM 802 O O . ASP A 1 98 ? 23.105 -14.940 -33.555 1.00 85.00 98 ASP A O 1
ATOM 806 N N . TYR A 1 99 ? 22.868 -12.791 -32.974 1.00 79.81 99 TYR A N 1
ATOM 807 C CA . TYR A 1 99 ? 21.855 -13.026 -31.943 1.00 79.81 99 TYR A CA 1
ATOM 808 C C . TYR A 1 99 ? 20.520 -13.457 -32.560 1.00 79.81 99 TYR A C 1
ATOM 810 O O . TYR A 1 99 ? 20.027 -14.531 -32.228 1.00 79.81 99 TYR A O 1
ATOM 818 N N . HIS A 1 100 ? 19.976 -12.700 -33.517 1.00 78.50 100 HIS A N 1
ATOM 819 C CA . HIS A 1 100 ? 18.704 -13.054 -34.165 1.00 78.50 100 HIS A CA 1
ATOM 820 C C . HIS A 1 100 ? 18.779 -14.361 -34.965 1.00 78.50 100 HIS A C 1
ATOM 822 O O . HIS A 1 100 ? 17.798 -15.096 -35.042 1.00 78.50 100 HIS A O 1
ATOM 828 N N . ARG A 1 101 ? 19.951 -14.705 -35.512 1.00 83.94 101 ARG A N 1
ATOM 829 C CA . ARG A 1 101 ? 20.170 -16.008 -36.157 1.00 83.94 101 ARG A CA 1
ATOM 830 C C . ARG A 1 101 ? 20.132 -17.168 -35.154 1.00 83.94 101 ARG A C 1
ATOM 832 O O . ARG A 1 101 ? 19.636 -18.236 -35.497 1.00 83.94 101 ARG A O 1
ATOM 839 N N . ARG A 1 102 ? 20.666 -16.974 -33.940 1.00 83.81 102 ARG A N 1
ATOM 840 C CA . ARG A 1 102 ? 20.651 -17.975 -32.854 1.00 83.81 102 ARG A CA 1
ATOM 841 C C . ARG A 1 102 ? 19.285 -18.079 -32.183 1.00 83.81 102 ARG A C 1
ATOM 843 O O . ARG A 1 102 ? 18.862 -19.173 -31.827 1.00 83.81 102 ARG A O 1
ATOM 850 N N . ASN A 1 103 ? 18.578 -16.961 -32.080 1.00 75.81 103 ASN A N 1
ATOM 851 C CA . ASN A 1 103 ? 17.273 -16.861 -31.448 1.00 75.81 103 ASN A CA 1
ATOM 852 C C . ASN A 1 103 ? 16.183 -16.663 -32.510 1.00 75.81 103 ASN A C 1
ATOM 854 O O . ASN A 1 103 ? 15.459 -15.673 -32.497 1.00 75.81 103 ASN A O 1
ATOM 858 N N . HIS A 1 104 ? 16.040 -17.631 -33.421 1.00 68.62 104 HIS A N 1
ATOM 859 C CA . HIS A 1 104 ? 15.011 -17.603 -34.473 1.00 68.62 104 HIS A CA 1
ATOM 860 C C . HIS A 1 104 ? 13.574 -17.654 -33.908 1.00 68.62 104 HIS A C 1
ATOM 862 O O . HIS A 1 104 ? 12.609 -17.313 -34.588 1.00 68.62 104 HIS A O 1
ATOM 868 N N . SER A 1 105 ? 13.432 -18.094 -32.655 1.00 63.75 105 SER A N 1
ATOM 869 C CA . SER A 1 105 ? 12.187 -18.113 -31.888 1.00 63.75 105 SER A CA 1
ATOM 870 C C . SER A 1 105 ? 12.048 -16.938 -30.921 1.00 63.75 105 SER A C 1
ATOM 872 O O . SER A 1 105 ? 11.114 -16.961 -30.121 1.00 63.75 105 SER A O 1
ATOM 874 N N . ALA A 1 106 ? 12.952 -15.944 -30.941 1.00 58.38 106 ALA A N 1
ATOM 875 C CA . ALA A 1 106 ? 12.678 -14.661 -30.298 1.00 58.38 106 ALA A CA 1
ATOM 876 C C . ALA A 1 106 ? 11.477 -14.072 -31.034 1.00 58.38 106 ALA A C 1
ATOM 878 O O . ALA A 1 106 ? 11.612 -13.479 -32.104 1.00 58.38 106 ALA A O 1
ATOM 879 N N . ARG A 1 107 ? 10.288 -14.398 -30.521 1.00 52.47 107 ARG A N 1
ATOM 880 C CA . ARG A 1 107 ? 9.014 -13.982 -31.075 1.00 52.47 107 ARG A CA 1
ATOM 881 C C . ARG A 1 107 ? 9.075 -12.475 -31.266 1.00 52.47 107 ARG A C 1
ATOM 883 O O . ARG A 1 107 ? 9.583 -11.753 -30.412 1.00 52.47 107 ARG A O 1
ATOM 890 N N . PHE A 1 108 ? 8.522 -12.019 -32.382 1.00 54.03 108 PHE A N 1
ATOM 891 C CA . PHE A 1 108 ? 7.921 -10.700 -32.416 1.00 54.03 108 PHE A CA 1
ATOM 892 C C . PHE A 1 108 ? 6.801 -10.748 -31.375 1.00 54.03 108 PHE A C 1
ATOM 894 O O . PHE A 1 108 ? 5.715 -11.251 -31.650 1.00 54.03 108 PHE A O 1
ATOM 901 N N . VAL A 1 109 ? 7.134 -10.402 -30.136 1.00 52.06 109 VAL A N 1
ATOM 902 C CA . VAL A 1 109 ? 6.146 -10.177 -29.094 1.00 52.06 109 VAL A CA 1
ATOM 903 C C . VAL A 1 109 ? 5.383 -8.955 -29.574 1.00 52.06 109 VAL A C 1
ATOM 905 O O . VAL A 1 109 ? 5.955 -7.868 -29.667 1.00 52.06 109 VAL A O 1
ATOM 908 N N . SER A 1 110 ? 4.134 -9.155 -29.997 1.00 52.31 110 SER A N 1
ATOM 909 C CA . SER A 1 110 ? 3.251 -8.031 -30.281 1.00 52.31 110 SER A CA 1
ATOM 910 C C . SER A 1 110 ? 3.194 -7.185 -29.016 1.00 52.31 110 SER A C 1
ATOM 912 O O . SER A 1 110 ? 3.016 -7.725 -27.928 1.00 52.31 110 SER A O 1
ATOM 914 N N . GLU A 1 111 ? 3.343 -5.868 -29.146 1.00 53.19 111 GLU A N 1
ATOM 915 C CA . GLU A 1 111 ? 3.419 -4.905 -28.032 1.00 53.19 111 GLU A CA 1
ATOM 916 C C . GLU A 1 111 ? 2.225 -4.988 -27.054 1.00 53.19 111 GLU A C 1
ATOM 918 O O . GLU A 1 111 ? 2.261 -4.419 -25.967 1.00 53.19 111 GLU A O 1
ATOM 923 N N . THR A 1 112 ? 1.169 -5.700 -27.450 1.00 57.09 112 THR A N 1
ATOM 924 C CA . THR A 1 112 ? -0.087 -5.926 -26.733 1.00 57.09 112 THR A CA 1
ATOM 925 C C . THR A 1 112 ? -0.145 -7.241 -25.946 1.00 57.09 112 THR A C 1
ATOM 927 O O . THR A 1 112 ? -0.827 -7.279 -24.928 1.00 57.09 112 THR A O 1
ATOM 930 N N . ASP A 1 113 ? 0.576 -8.290 -26.352 1.00 55.72 113 ASP A N 1
ATOM 931 C CA . ASP A 1 113 ? 0.322 -9.654 -25.856 1.00 55.72 113 ASP A CA 1
ATOM 932 C C . ASP A 1 113 ? 0.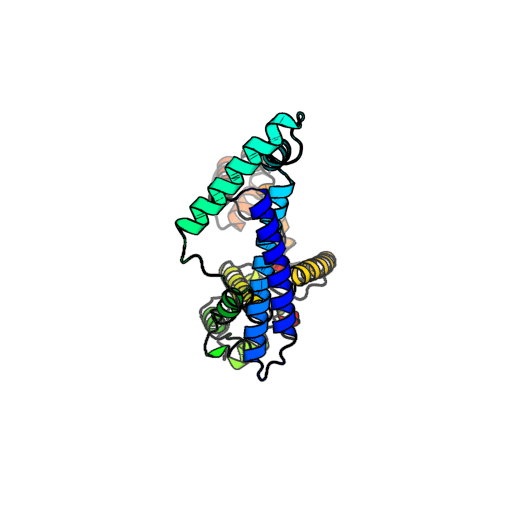855 -9.893 -24.426 1.00 55.72 113 ASP A C 1
ATOM 934 O O . ASP A 1 113 ? 0.141 -10.457 -23.598 1.00 55.72 113 ASP A O 1
ATOM 938 N N . ASP A 1 114 ? 2.064 -9.418 -24.097 1.00 59.22 114 ASP A N 1
ATOM 939 C CA . ASP A 1 114 ? 2.712 -9.713 -22.801 1.00 59.22 114 ASP A CA 1
ATOM 940 C C . ASP A 1 114 ? 2.068 -8.959 -21.617 1.00 59.22 114 ASP A C 1
ATOM 942 O O . ASP A 1 114 ? 1.989 -9.474 -20.502 1.00 59.22 114 ASP A O 1
ATOM 946 N N . TYR A 1 115 ? 1.555 -7.744 -21.841 1.00 57.38 115 TYR A N 1
ATOM 947 C CA . TYR A 1 115 ? 0.961 -6.920 -20.775 1.00 57.38 115 TYR A CA 1
ATOM 948 C C . TYR A 1 115 ? -0.533 -7.189 -20.579 1.00 57.38 115 TYR A C 1
ATOM 950 O O . TYR A 1 115 ? -1.047 -7.019 -19.475 1.00 57.38 115 TYR A O 1
ATOM 958 N N . GLU A 1 116 ? -1.239 -7.660 -21.611 1.00 60.59 116 GLU A N 1
ATOM 959 C CA . GLU A 1 116 ? -2.584 -8.214 -21.427 1.00 60.59 116 GLU A CA 1
ATOM 960 C C . GLU A 1 116 ? -2.555 -9.516 -20.619 1.00 60.59 116 GLU A C 1
ATOM 962 O O . GLU A 1 116 ? -3.536 -9.849 -19.956 1.00 60.59 116 GLU A O 1
ATOM 967 N N . GLU A 1 117 ? -1.437 -10.243 -20.628 1.00 61.91 117 GLU A N 1
ATOM 968 C CA . GLU A 1 117 ? -1.238 -11.421 -19.786 1.00 61.91 117 GLU A CA 1
ATOM 969 C C . GLU A 1 117 ? -0.997 -11.046 -18.312 1.00 61.91 117 GLU A C 1
ATOM 971 O O . GLU A 1 117 ? -1.604 -11.665 -17.439 1.00 61.91 117 GLU A O 1
ATOM 976 N N . LEU A 1 118 ? -0.274 -9.949 -18.034 1.00 58.75 118 LEU A N 1
ATOM 977 C CA . LEU A 1 118 ? -0.180 -9.341 -16.691 1.00 58.75 118 LEU A CA 1
ATOM 978 C C . LEU A 1 118 ? -1.549 -8.921 -16.120 1.00 58.75 118 LEU A C 1
ATOM 980 O O . LEU A 1 118 ? -1.742 -8.929 -14.909 1.00 58.75 118 LEU A O 1
ATOM 984 N N . LEU A 1 119 ? -2.525 -8.590 -16.973 1.00 57.09 119 LEU A N 1
ATOM 985 C CA . LEU A 1 119 ? -3.897 -8.285 -16.543 1.00 57.09 119 LEU A CA 1
ATOM 986 C C . LEU A 1 119 ? -4.737 -9.527 -16.212 1.00 57.09 119 LEU A C 1
ATOM 988 O O . LEU A 1 119 ? -5.813 -9.381 -15.622 1.00 57.09 119 LEU A O 1
ATOM 992 N N . LYS A 1 120 ? -4.301 -10.726 -16.623 1.00 61.00 120 LYS A N 1
ATOM 993 C CA . LYS A 1 120 ? -5.006 -11.988 -16.338 1.00 61.00 120 LYS A CA 1
ATOM 994 C C . LYS A 1 120 ? -4.656 -12.550 -14.967 1.00 61.00 120 LYS A C 1
ATOM 996 O O . LYS A 1 120 ? -5.447 -13.325 -14.432 1.00 61.00 120 LYS A O 1
ATOM 1001 N N . GLU A 1 121 ? -3.504 -12.186 -14.411 1.00 61.59 121 GLU A N 1
ATOM 1002 C CA . GLU A 1 121 ? -3.159 -12.535 -13.037 1.00 61.59 121 GLU A CA 1
ATOM 1003 C C . GLU A 1 121 ? -4.018 -11.690 -12.091 1.00 61.59 121 GLU A C 1
ATOM 1005 O O . GLU A 1 121 ? -3.757 -10.514 -11.840 1.00 61.59 121 GLU A O 1
ATOM 1010 N N . GLU A 1 122 ? -5.118 -12.279 -11.613 1.00 63.22 122 GLU A N 1
ATOM 1011 C CA . GLU A 1 122 ? -5.942 -11.639 -10.595 1.00 63.22 122 GLU A CA 1
ATOM 1012 C C . GLU A 1 122 ? -5.103 -11.476 -9.320 1.00 63.22 122 GLU A C 1
ATOM 1014 O O . GLU A 1 122 ? -4.576 -12.473 -8.813 1.00 63.22 122 GLU A O 1
ATOM 1019 N N . PRO A 1 123 ? -4.966 -10.248 -8.784 1.00 66.50 123 PRO A N 1
ATOM 1020 C CA . PRO A 1 123 ? -4.233 -10.044 -7.547 1.00 66.50 123 PRO A CA 1
ATOM 1021 C C . PRO A 1 123 ? -4.877 -10.888 -6.443 1.00 66.50 123 PRO A C 1
ATOM 1023 O O . PRO A 1 123 ? -6.098 -10.877 -6.269 1.00 66.50 123 PRO A O 1
ATOM 1026 N N . ALA A 1 124 ? -4.058 -11.639 -5.708 1.00 67.56 124 ALA A N 1
ATOM 1027 C CA . ALA A 1 124 ? -4.515 -12.402 -4.557 1.00 67.56 124 ALA A CA 1
ATOM 1028 C C . ALA A 1 124 ? -4.850 -11.422 -3.429 1.00 67.56 124 ALA A C 1
ATOM 1030 O O . ALA A 1 124 ? -3.966 -10.967 -2.707 1.00 67.56 124 ALA A O 1
ATOM 1031 N N . ILE A 1 125 ? -6.126 -11.051 -3.312 1.00 71.00 125 ILE A N 1
ATOM 1032 C CA . ILE A 1 125 ? -6.579 -10.182 -2.230 1.00 71.00 125 ILE A CA 1
ATOM 1033 C C . ILE A 1 125 ? -7.035 -11.059 -1.068 1.00 71.00 125 ILE A C 1
ATOM 1035 O O . ILE A 1 125 ? -8.026 -11.785 -1.168 1.00 71.00 125 ILE A O 1
ATOM 1039 N N . GLU A 1 126 ? -6.301 -10.990 0.036 1.00 74.00 126 GLU A N 1
ATOM 1040 C CA . GLU A 1 126 ? -6.604 -11.718 1.263 1.00 74.00 126 GLU A CA 1
ATOM 1041 C C . GLU A 1 126 ? -7.762 -11.027 1.987 1.00 74.00 126 GLU A C 1
ATOM 1043 O O . GLU A 1 126 ? -7.546 -10.140 2.803 1.00 74.00 126 GLU A O 1
ATOM 1048 N N . PHE A 1 127 ? -9.001 -11.395 1.662 1.00 81.25 127 PHE A N 1
ATOM 1049 C CA . PHE A 1 127 ? -10.170 -11.073 2.482 1.00 81.25 127 PHE A CA 1
ATOM 1050 C C . PHE A 1 127 ? -10.700 -12.333 3.146 1.00 81.25 127 PHE A C 1
ATOM 1052 O O . PHE A 1 127 ? -10.835 -13.382 2.506 1.00 81.25 127 PHE A O 1
ATOM 1059 N N . THR A 1 128 ? -11.083 -12.202 4.410 1.00 83.38 128 THR A N 1
ATOM 1060 C CA . THR A 1 128 ? -11.864 -13.232 5.089 1.00 83.38 128 THR A CA 1
ATOM 1061 C C . THR A 1 128 ? -13.277 -13.263 4.498 1.00 83.38 128 THR A C 1
ATOM 1063 O O . THR A 1 128 ? -13.806 -12.245 4.047 1.00 83.38 128 THR A O 1
ATOM 1066 N N . GLY A 1 129 ? -13.918 -14.436 4.487 1.00 81.00 129 GLY A N 1
ATOM 1067 C CA . GLY A 1 129 ? -15.277 -14.591 3.948 1.00 81.00 129 GLY A CA 1
ATOM 1068 C C . GLY A 1 129 ? -16.303 -13.651 4.594 1.00 81.00 129 GLY A C 1
ATOM 1069 O O . GLY A 1 129 ? -17.191 -13.152 3.903 1.00 81.00 129 GLY A O 1
ATOM 1070 N N . GLU A 1 130 ? -16.127 -13.353 5.882 1.00 83.94 130 GLU A N 1
ATOM 1071 C CA . GLU A 1 130 ? -16.976 -12.447 6.665 1.00 83.94 130 GLU A CA 1
ATOM 1072 C C . GLU A 1 130 ? -16.810 -10.969 6.265 1.00 83.94 130 GLU A C 1
ATOM 1074 O O . GLU A 1 130 ? -17.769 -10.200 6.313 1.00 83.94 130 GLU A O 1
ATOM 1079 N N . GLU A 1 131 ? -15.629 -10.568 5.778 1.00 84.81 131 GLU A N 1
ATOM 1080 C CA . GLU A 1 131 ? -15.357 -9.193 5.325 1.00 84.81 131 GLU A CA 1
ATOM 1081 C C . GLU A 1 131 ? -16.036 -8.883 3.976 1.00 84.81 131 GLU A C 1
ATOM 1083 O O . GLU A 1 131 ? -16.222 -7.721 3.600 1.00 84.81 131 GLU A O 1
ATOM 1088 N N . ALA A 1 132 ? -16.418 -9.929 3.231 1.00 84.31 132 ALA A N 1
ATOM 1089 C CA . ALA A 1 132 ? -17.119 -9.853 1.951 1.00 84.31 132 ALA A CA 1
ATOM 1090 C C . ALA A 1 132 ? -16.500 -8.832 0.970 1.00 84.31 132 ALA A C 1
ATOM 1092 O O . ALA A 1 132 ? -17.208 -7.994 0.405 1.00 84.31 132 ALA A O 1
ATOM 1093 N N . PHE A 1 133 ? -15.178 -8.918 0.761 1.00 80.38 133 PHE A N 1
ATOM 1094 C CA . PHE A 1 133 ? -14.393 -8.020 -0.103 1.00 80.38 133 PHE A CA 1
ATOM 1095 C C . PHE A 1 133 ? -14.507 -6.538 0.286 1.00 80.38 133 PHE A C 1
ATOM 1097 O O . PHE A 1 133 ? -14.736 -5.680 -0.566 1.00 80.38 133 PHE A O 1
ATOM 1104 N N . GLY A 1 134 ? -14.386 -6.241 1.581 1.00 82.25 134 GLY A N 1
ATOM 1105 C CA . GLY A 1 134 ? -14.386 -4.867 2.082 1.00 82.25 134 GLY A CA 1
ATOM 1106 C C . GLY A 1 134 ? -15.765 -4.284 2.370 1.00 82.25 134 GLY A C 1
ATOM 1107 O O . GLY A 1 134 ? -15.883 -3.096 2.657 1.00 82.25 134 GLY A O 1
ATOM 1108 N N . ARG A 1 135 ? -16.827 -5.090 2.284 1.00 82.38 135 ARG A N 1
ATOM 1109 C CA . ARG A 1 135 ? -18.186 -4.633 2.592 1.00 82.38 135 ARG A CA 1
ATOM 1110 C C . ARG A 1 135 ? -18.441 -4.559 4.094 1.00 82.38 135 ARG A C 1
ATOM 1112 O O . ARG A 1 135 ? -19.246 -3.736 4.530 1.00 82.38 135 ARG A O 1
ATOM 1119 N N . TYR A 1 136 ? -17.802 -5.436 4.856 1.00 85.38 136 TYR A N 1
ATOM 1120 C CA . TYR A 1 136 ? -17.967 -5.542 6.298 1.00 85.38 136 TYR A CA 1
ATOM 1121 C C . TYR A 1 136 ? -16.603 -5.631 6.980 1.00 85.38 136 TYR A C 1
ATOM 1123 O O . TYR A 1 136 ? -15.636 -6.102 6.389 1.00 85.38 136 TYR A O 1
ATOM 1131 N N . LEU A 1 137 ? -16.555 -5.177 8.229 1.00 86.62 137 LEU A N 1
ATOM 1132 C CA . LEU A 1 137 ? -15.425 -5.358 9.133 1.00 86.62 137 LEU A CA 1
ATOM 1133 C C . LEU A 1 137 ? -15.710 -6.570 10.017 1.00 86.62 137 LEU A C 1
ATOM 1135 O O . LEU A 1 137 ? -16.771 -6.630 10.649 1.00 86.62 137 LEU A O 1
ATOM 1139 N N . ASP A 1 138 ? -14.769 -7.504 10.084 1.00 88.38 138 ASP A N 1
ATOM 1140 C CA . ASP A 1 138 ? -14.836 -8.612 11.028 1.00 88.38 138 ASP A CA 1
ATOM 1141 C C . ASP A 1 138 ? -14.238 -8.173 12.368 1.00 88.38 138 ASP A C 1
ATOM 1143 O O . ASP A 1 138 ? -13.027 -8.117 12.560 1.00 88.38 138 ASP A O 1
ATOM 1147 N N . LEU A 1 139 ? -15.114 -7.819 13.309 1.00 88.81 139 LEU A N 1
ATOM 1148 C CA . LEU A 1 139 ? -14.723 -7.434 14.666 1.00 88.81 139 LEU A CA 1
ATOM 1149 C C . LEU A 1 139 ? -14.852 -8.603 15.651 1.00 88.81 139 LEU A C 1
ATOM 1151 O O . LEU A 1 139 ? -14.757 -8.399 16.864 1.00 88.81 139 LEU A O 1
ATOM 1155 N N . HIS A 1 140 ? -15.119 -9.821 15.171 1.00 89.12 140 HIS A N 1
ATOM 1156 C CA . HIS A 1 140 ? -15.387 -10.961 16.041 1.00 89.12 140 HIS A CA 1
ATOM 1157 C C . HIS A 1 140 ? -14.130 -11.435 16.777 1.00 89.12 140 HIS A C 1
ATOM 1159 O O . HIS A 1 140 ? -14.192 -11.752 17.967 1.00 89.12 140 HIS A O 1
ATOM 1165 N N . GLU A 1 141 ? -12.976 -11.423 16.109 1.00 89.06 141 GLU A N 1
ATOM 1166 C CA . GLU A 1 141 ? -11.686 -11.738 16.736 1.00 89.06 141 GLU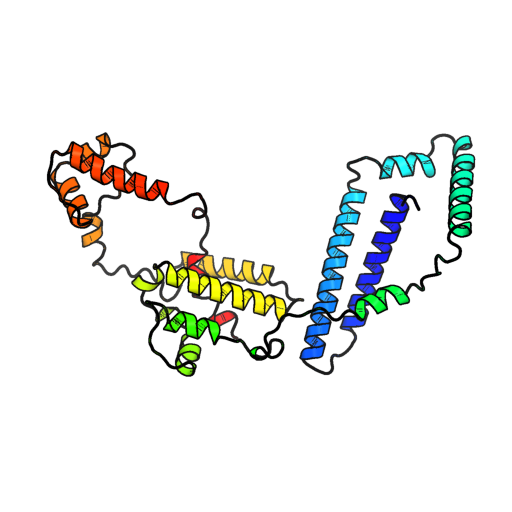 A CA 1
ATOM 1167 C C . GLU A 1 141 ? -11.345 -10.730 17.843 1.00 89.06 141 GLU A C 1
ATOM 1169 O O . GLU A 1 141 ? -11.082 -11.119 18.984 1.00 89.06 141 GLU A O 1
ATOM 1174 N N . LEU A 1 142 ? -11.491 -9.435 17.548 1.00 88.81 142 LEU A N 1
ATOM 1175 C CA . LEU A 1 142 ? -11.277 -8.343 18.503 1.00 88.81 142 LEU A CA 1
ATOM 1176 C C . LEU A 1 142 ? -12.239 -8.425 19.699 1.00 88.81 142 LEU A C 1
ATOM 1178 O O . LEU A 1 142 ? -11.853 -8.193 20.845 1.00 88.81 142 LEU A O 1
ATOM 1182 N N . TYR A 1 143 ? -13.492 -8.810 19.464 1.00 88.31 143 TYR A N 1
ATOM 1183 C CA . TYR A 1 143 ? -14.462 -9.047 20.531 1.00 88.31 143 TYR A CA 1
ATOM 1184 C C . TYR A 1 143 ? -14.038 -10.189 21.465 1.00 88.31 143 TYR A C 1
ATOM 1186 O O . TYR A 1 143 ? -14.138 -10.059 22.689 1.00 88.31 143 TYR A O 1
ATOM 1194 N N . ASN A 1 144 ? -13.535 -11.293 20.909 1.00 88.88 144 ASN A N 1
ATOM 1195 C CA . ASN A 1 144 ? -13.059 -12.422 21.705 1.00 88.88 144 ASN A CA 1
ATOM 1196 C C . ASN A 1 144 ? -11.849 -12.028 22.565 1.00 88.88 144 ASN A C 1
ATOM 1198 O O . ASN A 1 144 ? -11.791 -12.382 23.746 1.00 88.88 144 ASN A O 1
ATOM 1202 N N . GLU A 1 145 ? -10.912 -11.253 22.019 1.00 87.19 145 GLU A N 1
ATOM 1203 C CA . GLU A 1 145 ? -9.794 -10.696 22.789 1.00 87.19 145 GLU A CA 1
ATOM 1204 C C . GLU A 1 145 ? -10.268 -9.758 23.898 1.00 87.19 145 GLU A C 1
ATOM 1206 O O . GLU A 1 145 ? -9.803 -9.859 25.038 1.00 87.19 145 GLU A O 1
ATOM 1211 N N . PHE A 1 146 ? -11.241 -8.895 23.595 1.00 86.38 146 PHE A N 1
ATOM 1212 C CA . PHE A 1 146 ? -11.823 -7.979 24.565 1.00 86.38 146 PHE A CA 1
ATOM 1213 C C . PHE A 1 146 ? -12.422 -8.739 25.754 1.00 86.38 146 PHE A C 1
ATOM 1215 O O . PHE A 1 146 ? -12.046 -8.459 26.892 1.00 86.38 146 PHE A O 1
ATOM 1222 N N . ILE A 1 147 ? -13.277 -9.741 25.518 1.00 87.69 147 ILE A N 1
ATOM 1223 C CA . ILE A 1 147 ? -13.902 -10.531 26.597 1.00 87.69 147 ILE A CA 1
ATOM 1224 C C . ILE A 1 147 ? -12.868 -11.293 27.428 1.00 87.69 147 ILE A C 1
ATOM 1226 O O . ILE A 1 147 ? -13.001 -11.380 28.649 1.00 87.69 147 ILE A O 1
ATOM 1230 N N . ASN A 1 148 ? -11.851 -11.862 26.778 1.00 86.75 148 ASN A N 1
ATOM 1231 C CA . ASN A 1 148 ? -10.827 -12.658 27.456 1.00 86.75 148 ASN A CA 1
ATOM 1232 C C . ASN A 1 148 ? -9.838 -11.797 28.260 1.00 86.75 148 ASN A C 1
ATOM 1234 O O . ASN A 1 148 ? -9.088 -12.312 29.096 1.00 86.75 148 ASN A O 1
ATOM 1238 N N . SER A 1 149 ? -9.820 -10.486 28.022 1.00 84.06 149 SER A N 1
ATOM 1239 C CA . SER A 1 149 ? -8.938 -9.549 28.704 1.00 84.06 149 SER A CA 1
ATOM 1240 C C . SER A 1 149 ? -9.437 -9.157 30.101 1.00 84.06 149 SER A C 1
ATOM 1242 O O . SER A 1 149 ? -10.616 -9.233 30.435 1.00 84.06 149 SER A O 1
ATOM 1244 N N . LYS A 1 150 ? -8.524 -8.656 30.942 1.00 77.62 150 LYS A N 1
ATOM 1245 C CA . LYS A 1 150 ? -8.864 -8.155 32.289 1.00 77.62 150 LYS A CA 1
ATOM 1246 C C . LYS A 1 150 ? -9.531 -6.777 32.289 1.00 77.62 150 LYS A C 1
ATOM 1248 O O . LYS A 1 150 ? -10.055 -6.371 33.322 1.00 77.62 150 LYS A O 1
ATOM 1253 N N . PHE A 1 151 ? -9.425 -6.035 31.188 1.00 78.06 151 PHE A N 1
ATOM 1254 C CA . PHE A 1 151 ? -10.020 -4.704 31.048 1.00 78.06 151 PHE A CA 1
ATOM 1255 C C . PHE A 1 151 ? -11.388 -4.751 30.365 1.00 78.06 151 PHE A C 1
ATOM 1257 O O . PHE A 1 151 ? -12.144 -3.784 30.461 1.00 78.06 151 PHE A O 1
ATOM 1264 N N . GLY A 1 152 ? -11.691 -5.849 29.675 1.00 73.88 152 GLY A N 1
ATOM 1265 C CA . GLY A 1 152 ? -12.972 -6.055 29.034 1.00 73.88 152 GLY A CA 1
ATOM 1266 C C . GLY A 1 152 ? -14.083 -6.357 30.025 1.00 73.88 152 GLY A C 1
ATOM 1267 O O . GLY A 1 152 ? -13.870 -6.828 31.145 1.00 73.88 152 GLY A O 1
ATOM 1268 N N . SER A 1 153 ? -15.301 -6.066 29.593 1.00 77.38 153 SER A N 1
ATOM 1269 C CA . SER A 1 153 ? -16.524 -6.442 30.285 1.00 77.38 153 SER A CA 1
ATOM 1270 C C . SER A 1 153 ? -17.178 -7.623 29.575 1.00 77.38 153 SER A C 1
ATOM 1272 O O . SER A 1 153 ? -17.117 -7.756 28.354 1.00 77.38 153 SER A O 1
ATOM 1274 N N . LEU A 1 154 ? -17.848 -8.479 30.349 1.00 80.31 154 LEU A N 1
ATOM 1275 C CA . LEU A 1 154 ? -18.735 -9.499 29.796 1.00 80.31 154 LEU A CA 1
ATOM 1276 C C . LEU A 1 154 ? -19.934 -8.791 29.164 1.00 80.31 154 LEU A C 1
ATOM 1278 O O . LEU A 1 154 ? -20.842 -8.340 29.864 1.00 80.31 154 LEU A O 1
ATOM 1282 N N . MET A 1 155 ? -19.909 -8.661 27.843 1.00 84.44 155 MET A N 1
ATOM 1283 C CA . MET A 1 155 ? -20.956 -8.009 27.069 1.00 84.44 155 MET A CA 1
ATOM 1284 C C . MET A 1 155 ? -21.249 -8.789 25.794 1.00 84.44 155 MET A C 1
ATOM 1286 O O . MET A 1 155 ? -20.404 -9.533 25.306 1.00 84.44 155 MET A O 1
ATOM 1290 N N . GLU A 1 156 ? -22.455 -8.629 25.259 1.00 88.88 156 GLU A N 1
ATOM 1291 C CA . GLU A 1 156 ? -22.850 -9.223 23.981 1.00 88.88 156 GLU A CA 1
ATOM 1292 C C . GLU A 1 156 ? -22.142 -8.525 22.807 1.00 88.88 156 GLU A C 1
ATOM 1294 O O . GLU A 1 156 ? -21.829 -7.336 22.888 1.00 88.88 156 GLU A O 1
ATOM 1299 N N . TYR A 1 157 ? -21.922 -9.243 21.702 1.00 87.19 157 TYR A N 1
ATOM 1300 C CA . TYR A 1 157 ? -21.260 -8.714 20.503 1.00 87.19 157 TYR A CA 1
ATOM 1301 C C . TYR A 1 157 ? -21.919 -7.431 19.970 1.00 87.19 157 TYR A C 1
ATOM 1303 O O . TYR A 1 157 ? -21.242 -6.455 19.659 1.00 87.19 157 TYR A O 1
ATOM 1311 N N . SER A 1 158 ? -23.253 -7.389 19.931 1.00 87.50 158 SER A N 1
ATOM 1312 C CA . SER A 1 158 ? -24.023 -6.217 19.494 1.00 87.50 158 SER A CA 1
ATOM 1313 C C . SER A 1 158 ? -23.748 -4.979 20.355 1.00 87.50 158 SER A C 1
ATOM 1315 O O . SER A 1 158 ? -23.559 -3.876 19.838 1.00 87.50 158 SER A O 1
ATOM 1317 N N . ALA A 1 159 ? -23.669 -5.167 21.673 1.00 86.75 159 ALA A N 1
ATOM 1318 C CA . ALA A 1 159 ? -23.313 -4.111 22.607 1.00 86.75 159 ALA A CA 1
ATOM 1319 C C . ALA A 1 159 ? -21.854 -3.673 22.416 1.00 86.75 159 ALA A C 1
ATOM 1321 O O . ALA A 1 159 ? -21.580 -2.475 22.466 1.00 86.75 159 ALA A O 1
ATOM 1322 N N . TYR A 1 160 ? -20.945 -4.623 22.165 1.00 86.31 160 TYR A N 1
ATOM 1323 C CA . TYR A 1 160 ? -19.530 -4.344 21.926 1.00 86.31 160 TYR A CA 1
ATOM 1324 C C . TYR A 1 160 ? -19.343 -3.447 20.703 1.00 86.31 160 TYR A C 1
ATOM 1326 O O . TYR A 1 160 ? -18.731 -2.390 20.839 1.00 86.31 160 TYR A O 1
ATOM 1334 N N . VAL A 1 161 ? -19.955 -3.784 19.562 1.00 85.62 161 VAL A N 1
ATOM 1335 C CA . VAL A 1 161 ? -19.890 -2.970 18.333 1.00 85.62 161 VAL A CA 1
ATOM 1336 C C . VAL A 1 161 ? -20.404 -1.545 18.578 1.00 85.62 161 VAL A C 1
ATOM 1338 O O . VAL A 1 161 ? -19.784 -0.580 18.138 1.00 85.62 161 VAL A O 1
ATOM 1341 N N . GLY A 1 162 ? -21.482 -1.382 19.355 1.00 81.88 162 GLY A N 1
ATOM 1342 C CA . GLY A 1 162 ? -22.006 -0.059 19.717 1.00 81.88 162 GLY A CA 1
ATOM 1343 C C . GLY A 1 162 ? -21.080 0.770 20.621 1.00 81.88 162 GLY A C 1
ATOM 1344 O O . GLY A 1 162 ? -21.151 2.000 20.622 1.00 81.88 162 GLY A O 1
ATOM 1345 N N . THR A 1 163 ? -20.206 0.118 21.390 1.00 80.56 163 THR A N 1
ATOM 1346 C CA . THR A 1 163 ? -19.210 0.770 22.259 1.00 80.56 163 THR A CA 1
ATOM 1347 C C . THR A 1 163 ? -17.800 0.809 21.679 1.00 80.56 163 THR A C 1
ATOM 1349 O O . THR A 1 163 ? -16.963 1.516 22.231 1.00 80.56 163 THR A O 1
ATOM 1352 N N . PHE A 1 164 ? -17.527 0.092 20.588 1.00 79.62 164 PHE A N 1
ATOM 1353 C CA . PHE A 1 164 ? -16.190 -0.071 20.014 1.00 79.62 164 PHE A CA 1
ATOM 1354 C C . PHE A 1 164 ? -15.556 1.273 19.629 1.00 79.62 164 PHE A C 1
ATOM 1356 O O . PHE A 1 164 ? -14.402 1.534 19.955 1.00 79.62 164 PHE A O 1
ATOM 1363 N N . ALA A 1 165 ? -16.350 2.181 19.054 1.00 71.31 165 ALA A N 1
ATOM 1364 C CA . ALA A 1 165 ? -15.915 3.541 18.728 1.00 71.31 165 ALA A CA 1
ATOM 1365 C C . ALA A 1 165 ? -15.723 4.451 19.963 1.00 71.31 165 ALA A C 1
ATOM 1367 O O . ALA A 1 165 ? -15.167 5.538 19.852 1.00 71.31 165 ALA A O 1
ATOM 1368 N N . GLN A 1 166 ? -16.191 4.041 21.147 1.00 71.88 166 GLN A N 1
ATOM 1369 C CA . GLN A 1 166 ? -16.242 4.858 22.366 1.00 71.88 166 GLN A CA 1
ATOM 1370 C C . GLN A 1 166 ? -15.156 4.438 23.363 1.00 71.88 166 GLN A C 1
ATOM 1372 O O . GLN A 1 166 ? -15.422 4.041 24.501 1.00 71.88 166 GLN A O 1
ATOM 1377 N N . THR A 1 167 ? -13.907 4.5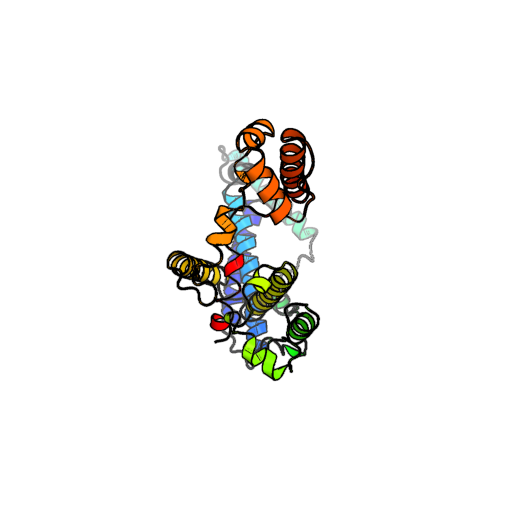88 22.939 1.00 66.81 167 THR A N 1
ATOM 1378 C CA . THR A 1 167 ? -12.679 4.344 23.723 1.00 66.81 167 THR A CA 1
ATOM 1379 C C . THR A 1 167 ? -12.583 5.206 24.999 1.00 66.81 167 THR A C 1
ATOM 1381 O O . THR A 1 167 ? -11.824 4.908 25.926 1.00 66.81 167 THR A O 1
ATOM 1384 N N . GLU A 1 168 ? -13.387 6.265 25.101 1.00 63.56 168 GLU A N 1
ATOM 1385 C CA . GLU A 1 168 ? -13.544 7.134 26.274 1.00 63.56 168 GLU A CA 1
ATOM 1386 C C . GLU A 1 168 ? -14.141 6.426 27.495 1.00 63.56 168 GLU A C 1
ATOM 1388 O O . GLU A 1 168 ? -13.800 6.762 28.629 1.00 63.56 168 GLU A O 1
ATOM 1393 N N . LYS A 1 169 ? -15.016 5.435 27.280 1.00 67.94 169 LYS A N 1
ATOM 1394 C CA . LYS A 1 169 ? -15.748 4.755 28.362 1.00 67.94 169 LYS A CA 1
ATOM 1395 C C . LYS A 1 169 ? -14.872 3.822 29.199 1.00 67.94 169 LYS A C 1
ATOM 1397 O O . LYS A 1 169 ? -15.278 3.412 30.286 1.00 67.94 169 LYS A O 1
ATOM 1402 N N . ILE A 1 170 ? -13.683 3.484 28.707 1.00 67.94 170 ILE A N 1
ATOM 1403 C CA . ILE A 1 170 ? -12.738 2.609 29.398 1.00 67.94 170 ILE A CA 1
ATOM 1404 C C . ILE A 1 170 ? -12.000 3.419 30.467 1.00 67.94 170 ILE A C 1
ATOM 1406 O O . ILE A 1 170 ? -11.518 4.523 30.220 1.00 67.94 170 ILE A O 1
ATOM 1410 N N . ALA A 1 171 ? -11.913 2.875 31.678 1.00 62.25 171 ALA A N 1
ATOM 1411 C CA . ALA A 1 171 ? -11.302 3.572 32.801 1.00 62.25 171 ALA A CA 1
ATOM 1412 C C . ALA A 1 171 ? -9.798 3.832 32.564 1.00 62.25 171 ALA A C 1
ATOM 1414 O O . ALA A 1 171 ? -9.069 2.965 32.081 1.00 62.25 171 ALA A O 1
ATOM 1415 N N . HIS A 1 172 ? -9.320 5.027 32.928 1.00 62.41 172 HIS A N 1
ATOM 1416 C CA . HIS A 1 172 ? -7.947 5.484 32.659 1.00 62.41 172 HIS A CA 1
ATOM 1417 C C . HIS A 1 172 ? -6.866 4.549 33.233 1.00 62.41 172 HIS A C 1
ATOM 1419 O O . HIS A 1 172 ? -5.864 4.264 32.582 1.00 62.41 172 HIS A O 1
ATOM 1425 N N . ASN A 1 173 ? -7.102 3.995 34.423 1.00 63.22 173 ASN A N 1
ATOM 1426 C CA . ASN A 1 173 ? -6.219 3.018 35.063 1.00 63.22 173 ASN A CA 1
ATOM 1427 C C . ASN A 1 173 ? -6.026 1.739 34.230 1.00 63.22 173 ASN A C 1
ATOM 1429 O O . ASN A 1 173 ? -4.975 1.113 34.320 1.00 63.22 173 ASN A O 1
ATOM 1433 N N . LEU A 1 174 ? -7.019 1.359 33.421 1.00 66.69 174 LEU A N 1
ATOM 1434 C CA . LEU A 1 174 ? -6.943 0.203 32.532 1.00 66.69 174 LEU A CA 1
ATOM 1435 C C . LEU A 1 174 ? -6.278 0.553 31.197 1.00 66.69 174 LEU A C 1
ATOM 1437 O O . LEU A 1 174 ? -5.592 -0.302 30.636 1.00 66.69 174 LEU A O 1
ATOM 1441 N N . LYS A 1 175 ? -6.387 1.812 30.745 1.00 67.69 175 LYS A N 1
ATOM 1442 C CA . LYS A 1 175 ? -5.738 2.298 29.516 1.00 67.69 175 LYS A CA 1
ATOM 1443 C C . LYS A 1 175 ? -4.210 2.257 29.580 1.00 67.69 175 LYS A C 1
ATOM 1445 O O . LYS A 1 175 ? -3.555 2.010 28.574 1.00 67.69 175 LYS A O 1
ATOM 1450 N N . ALA A 1 176 ? -3.638 2.458 30.767 1.00 66.38 176 ALA A N 1
ATOM 1451 C CA . ALA A 1 176 ? -2.192 2.388 30.982 1.00 66.38 176 ALA A CA 1
ATOM 1452 C C . ALA A 1 176 ? -1.644 0.945 31.041 1.00 66.38 176 ALA A C 1
ATOM 1454 O O . ALA A 1 176 ? -0.428 0.745 31.098 1.00 66.38 176 ALA A O 1
ATOM 1455 N N . THR A 1 177 ? -2.513 -0.071 31.051 1.00 74.62 177 THR A N 1
ATOM 1456 C CA . THR A 1 177 ? -2.091 -1.471 31.185 1.00 74.62 177 THR A CA 1
ATOM 1457 C C . THR A 1 177 ? -1.558 -2.012 29.858 1.00 74.62 177 THR A C 1
ATOM 1459 O O . THR A 1 177 ? -2.170 -1.832 28.808 1.00 74.62 177 THR A O 1
ATOM 1462 N N . ARG A 1 178 ? -0.469 -2.786 29.916 1.00 76.75 178 ARG A N 1
ATOM 1463 C CA . ARG A 1 178 ? 0.113 -3.496 28.764 1.00 76.75 178 ARG A CA 1
ATOM 1464 C C . ARG A 1 178 ? -0.891 -4.275 27.880 1.00 76.75 178 ARG A C 1
ATOM 1466 O O . ARG A 1 178 ? -0.866 -4.034 26.681 1.00 76.75 178 ARG A O 1
ATOM 1473 N N . PRO A 1 179 ? -1.786 -5.138 28.407 1.00 76.81 179 PRO A N 1
ATOM 1474 C CA . PRO A 1 179 ? -2.713 -5.903 27.569 1.00 76.81 179 PRO A CA 1
ATOM 1475 C C . PRO A 1 179 ? -3.707 -5.023 26.804 1.00 76.81 179 PRO A C 1
ATOM 1477 O O . PRO A 1 179 ? -4.160 -5.407 25.736 1.00 76.81 179 PRO A O 1
ATOM 1480 N N . TYR A 1 180 ? -4.048 -3.841 27.328 1.00 79.00 180 TYR A N 1
ATOM 1481 C CA . TYR A 1 180 ? -4.901 -2.904 26.602 1.00 79.00 180 TYR A CA 1
ATOM 1482 C C . TYR A 1 180 ? -4.149 -2.268 25.431 1.00 79.00 180 TYR A C 1
ATOM 1484 O O . TYR A 1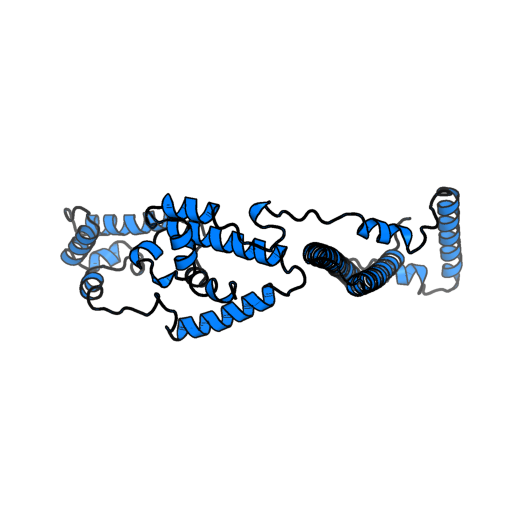 180 ? -4.710 -2.127 24.353 1.00 79.00 180 TYR A O 1
ATOM 1492 N N . LYS A 1 181 ? -2.864 -1.942 25.619 1.00 78.56 181 LYS A N 1
ATOM 1493 C CA . LYS A 1 181 ? -1.998 -1.451 24.541 1.00 78.56 181 LYS A CA 1
ATOM 1494 C C . LYS A 1 181 ? -1.857 -2.478 23.415 1.00 78.56 181 LYS A C 1
ATOM 1496 O O . LYS A 1 181 ? -2.022 -2.103 22.267 1.00 78.56 181 LYS A O 1
ATOM 1501 N N . GLU A 1 182 ? -1.610 -3.742 23.752 1.00 83.94 182 GLU A N 1
ATOM 1502 C CA . GLU A 1 182 ? -1.487 -4.832 22.768 1.00 83.94 182 GLU A CA 1
ATOM 1503 C C . GLU A 1 182 ? -2.796 -5.028 21.981 1.00 83.94 182 GLU A C 1
ATOM 1505 O O . GLU A 1 182 ? -2.779 -5.097 20.759 1.00 83.94 182 GLU A O 1
ATOM 1510 N N . TYR A 1 183 ? -3.946 -5.011 22.662 1.00 84.75 183 TYR A N 1
ATOM 1511 C CA . TYR A 1 183 ? -5.261 -5.062 22.011 1.00 84.75 183 TYR A CA 1
ATOM 1512 C C . TYR A 1 183 ? -5.507 -3.871 21.071 1.00 84.75 183 TYR A C 1
ATOM 1514 O O . TYR A 1 183 ? -6.011 -4.025 19.964 1.00 84.75 183 TYR A O 1
ATOM 1522 N N . LEU A 1 184 ? -5.135 -2.666 21.502 1.00 83.12 184 LEU A N 1
ATOM 1523 C CA . LEU A 1 184 ? -5.261 -1.459 20.696 1.00 83.12 184 LEU A CA 1
ATOM 1524 C C . LEU A 1 184 ? -4.334 -1.459 19.469 1.00 83.12 184 LEU A C 1
ATOM 1526 O O . LEU A 1 184 ? -4.737 -0.992 18.406 1.00 83.12 184 LEU A O 1
ATOM 1530 N N . GLU A 1 185 ? -3.115 -1.980 19.613 1.00 84.19 185 GLU A N 1
ATOM 1531 C CA . GLU A 1 185 ? -2.192 -2.197 18.494 1.00 84.19 185 GLU A CA 1
ATOM 1532 C C . GLU A 1 185 ? -2.796 -3.171 17.479 1.00 84.19 185 GLU A C 1
ATOM 1534 O O . GLU A 1 185 ? -2.813 -2.864 16.290 1.00 84.19 185 GLU A O 1
ATOM 1539 N N . HIS A 1 186 ? -3.388 -4.271 17.949 1.00 86.12 186 HIS A N 1
ATOM 1540 C CA . HIS A 1 186 ? -4.037 -5.252 17.082 1.00 86.12 186 HIS A CA 1
ATOM 1541 C C . HIS A 1 186 ? -5.255 -4.681 16.334 1.00 86.12 186 HIS A C 1
ATOM 1543 O O . HIS A 1 186 ? -5.393 -4.888 15.129 1.00 86.12 186 HIS A O 1
ATOM 1549 N N . ILE A 1 187 ? -6.102 -3.886 17.004 1.00 86.88 187 ILE A N 1
ATOM 1550 C CA . ILE A 1 187 ? -7.204 -3.169 16.339 1.00 86.88 187 ILE A CA 1
ATOM 1551 C C . ILE A 1 187 ? -6.674 -2.277 15.216 1.00 86.88 187 ILE A C 1
ATOM 1553 O O . ILE A 1 187 ? -7.229 -2.272 14.117 1.00 86.88 187 ILE A O 1
ATOM 1557 N N . LEU A 1 188 ? -5.635 -1.486 15.497 1.00 83.50 188 LEU A N 1
ATOM 1558 C CA . LEU A 1 188 ? -5.073 -0.590 14.494 1.00 83.50 188 LEU A CA 1
ATOM 1559 C C . LEU A 1 188 ? -4.496 -1.362 13.319 1.00 83.50 188 LEU A C 1
ATOM 1561 O O . LEU A 1 188 ? -4.785 -1.005 12.185 1.00 83.50 188 LEU A O 1
ATOM 1565 N N . GLU A 1 189 ? -3.713 -2.404 13.577 1.00 87.25 189 GLU A N 1
ATOM 1566 C CA . GLU A 1 189 ? -3.127 -3.231 12.526 1.00 87.25 189 GLU A CA 1
ATOM 1567 C C . GLU A 1 189 ? -4.213 -3.808 11.611 1.00 87.25 189 GLU A C 1
ATOM 1569 O O . GLU A 1 189 ? -4.123 -3.678 10.386 1.00 87.25 189 GLU A O 1
ATOM 1574 N N . TYR A 1 190 ? -5.290 -4.337 12.200 1.00 88.56 190 TYR A N 1
ATOM 1575 C CA . TYR A 1 190 ? -6.437 -4.846 11.456 1.00 88.56 190 TYR A CA 1
ATOM 1576 C C . TYR A 1 190 ? -7.103 -3.759 10.600 1.00 88.56 190 TYR A C 1
ATOM 1578 O O . TYR A 1 190 ? -7.287 -3.943 9.395 1.00 88.56 190 TYR A O 1
ATOM 1586 N N . LEU A 1 191 ? -7.435 -2.608 11.191 1.00 85.88 191 LEU A N 1
ATOM 1587 C CA . LEU A 1 191 ? -8.122 -1.523 10.483 1.00 85.88 191 LEU A CA 1
ATOM 1588 C C . LEU A 1 191 ? -7.249 -0.878 9.409 1.00 85.88 191 LEU A C 1
ATOM 1590 O O . LEU A 1 191 ? -7.740 -0.571 8.325 1.00 85.88 191 LEU A O 1
ATOM 1594 N N . MET A 1 192 ? -5.957 -0.700 9.679 1.00 85.19 192 MET A N 1
ATOM 1595 C CA . MET A 1 192 ? -4.999 -0.205 8.696 1.00 85.19 192 MET A CA 1
ATOM 1596 C C . MET A 1 192 ? -4.904 -1.175 7.523 1.00 85.19 192 MET A C 1
ATOM 1598 O O . MET A 1 192 ? -5.084 -0.764 6.378 1.00 85.19 192 MET A O 1
ATOM 1602 N N . SER A 1 193 ? -4.695 -2.465 7.797 1.00 85.31 193 SER A N 1
ATOM 1603 C CA . SER A 1 193 ? -4.676 -3.506 6.766 1.00 85.31 193 SER A CA 1
ATOM 1604 C C . SER A 1 193 ? -5.975 -3.518 5.959 1.00 85.31 193 SER A C 1
ATOM 1606 O O . SER A 1 193 ? -5.953 -3.589 4.731 1.00 85.31 193 SER A O 1
ATOM 1608 N N . PHE A 1 194 ? -7.126 -3.395 6.621 1.00 85.88 194 PHE A N 1
ATOM 1609 C CA . PHE A 1 194 ? -8.420 -3.320 5.952 1.00 85.88 194 PHE A CA 1
ATOM 1610 C C . PHE A 1 194 ? -8.534 -2.096 5.031 1.00 85.88 194 PHE A C 1
ATOM 1612 O O . PHE A 1 194 ? -8.985 -2.235 3.894 1.00 85.88 194 PHE A O 1
ATOM 1619 N N . LEU A 1 195 ? -8.075 -0.916 5.455 1.00 84.94 195 LEU A N 1
ATOM 1620 C CA . LEU A 1 195 ? -8.059 0.284 4.609 1.00 84.94 195 LEU A CA 1
ATOM 1621 C C . LEU A 1 195 ? -7.167 0.109 3.374 1.00 84.94 195 LEU A C 1
ATOM 1623 O O . LEU A 1 195 ? -7.621 0.348 2.256 1.00 84.94 195 LEU A O 1
ATOM 1627 N N . TYR A 1 196 ? -5.944 -0.401 3.546 1.00 84.00 196 TYR A N 1
ATOM 1628 C CA . TYR A 1 196 ? -5.048 -0.688 2.418 1.00 84.00 196 TYR A CA 1
ATOM 1629 C C . TYR A 1 196 ? -5.647 -1.709 1.441 1.00 84.00 196 TYR A C 1
ATOM 1631 O O . TYR A 1 196 ? -5.483 -1.584 0.225 1.00 84.00 196 TYR A O 1
ATOM 1639 N N . ARG A 1 197 ? -6.378 -2.707 1.953 1.00 85.94 197 ARG A N 1
ATOM 1640 C CA . ARG A 1 197 ? -7.051 -3.720 1.129 1.00 85.94 197 ARG A CA 1
ATOM 1641 C C . ARG A 1 197 ? -8.298 -3.188 0.422 1.00 85.94 197 ARG A C 1
ATOM 1643 O O . ARG A 1 197 ? -8.611 -3.689 -0.654 1.00 85.94 197 ARG A O 1
ATOM 1650 N N . THR A 1 198 ? -9.021 -2.225 0.991 1.00 85.69 198 THR A N 1
ATOM 1651 C CA . THR A 1 198 ? -10.296 -1.722 0.439 1.00 85.69 198 THR A CA 1
ATOM 1652 C C . THR A 1 198 ? -10.135 -0.535 -0.503 1.00 85.69 198 THR A C 1
ATOM 1654 O O . THR A 1 198 ? -10.839 -0.466 -1.513 1.00 85.69 198 THR A O 1
ATOM 1657 N N . GLU A 1 199 ? -9.178 0.354 -0.240 1.00 84.38 199 GLU A N 1
ATOM 1658 C CA . GLU A 1 199 ? -8.942 1.561 -1.041 1.00 84.38 199 GLU A CA 1
ATOM 1659 C C . GLU A 1 199 ? -7.468 1.695 -1.476 1.00 84.38 199 GLU A C 1
ATOM 1661 O O . GLU A 1 199 ? -6.788 2.657 -1.122 1.00 84.38 199 GLU A O 1
ATOM 1666 N N . PRO A 1 200 ? -6.943 0.779 -2.314 1.00 85.38 200 PRO A N 1
ATOM 1667 C CA . PRO A 1 200 ? -5.511 0.733 -2.643 1.00 85.38 200 PRO A CA 1
ATOM 1668 C C . PRO A 1 200 ? -5.005 1.936 -3.464 1.00 85.38 200 PRO A C 1
ATOM 1670 O O . PRO A 1 200 ? -3.802 2.187 -3.532 1.00 85.38 200 PRO A O 1
ATOM 1673 N N . LEU A 1 201 ? -5.908 2.676 -4.118 1.00 86.12 201 LEU A N 1
ATOM 1674 C CA . LEU A 1 201 ? -5.574 3.866 -4.912 1.00 86.12 201 LEU A CA 1
ATOM 1675 C C . LEU A 1 201 ? -5.553 5.158 -4.089 1.00 86.12 201 LEU A C 1
ATOM 1677 O O . LEU A 1 201 ? -5.140 6.197 -4.605 1.00 86.12 201 LEU A O 1
ATOM 1681 N N . GLN A 1 202 ? -6.030 5.122 -2.846 1.00 84.19 202 GLN A N 1
ATOM 1682 C CA . GLN A 1 202 ? -6.022 6.292 -1.986 1.00 84.19 202 GLN A CA 1
ATOM 1683 C C . GLN A 1 202 ? -4.629 6.479 -1.376 1.00 84.19 202 GLN A C 1
ATOM 1685 O O . GLN A 1 202 ? -3.950 5.520 -1.014 1.00 84.19 202 GLN A O 1
ATOM 1690 N N . ASP A 1 203 ? -4.200 7.733 -1.253 1.00 82.00 203 ASP A N 1
ATOM 1691 C CA . ASP A 1 203 ? -2.969 8.078 -0.547 1.00 82.00 203 ASP A CA 1
ATOM 1692 C C . ASP A 1 203 ? -3.222 8.049 0.966 1.00 82.00 203 ASP A C 1
ATOM 1694 O O . ASP A 1 203 ? -3.542 9.057 1.605 1.00 82.00 203 ASP A O 1
ATOM 1698 N N . ILE A 1 204 ? -3.150 6.837 1.508 1.00 80.81 204 ILE A N 1
ATOM 1699 C CA . ILE A 1 204 ? -3.409 6.541 2.914 1.00 80.81 204 ILE A CA 1
ATOM 1700 C C . ILE A 1 204 ? -2.359 7.217 3.816 1.00 80.81 204 ILE A C 1
ATOM 1702 O O . ILE A 1 204 ? -2.700 7.725 4.884 1.00 80.81 204 ILE A O 1
ATOM 1706 N N . GLU A 1 205 ? -1.107 7.333 3.366 1.00 82.31 205 GLU A N 1
ATOM 1707 C CA . GLU A 1 205 ? -0.038 8.019 4.106 1.00 82.31 205 GLU A CA 1
ATOM 1708 C C . GLU A 1 205 ? -0.337 9.512 4.284 1.00 82.31 205 GLU A C 1
ATOM 1710 O O . GLU A 1 205 ? -0.191 10.073 5.375 1.00 82.31 205 GLU A O 1
ATOM 1715 N N . LYS A 1 206 ? -0.833 10.171 3.234 1.00 84.44 206 LYS A N 1
ATOM 1716 C CA . LYS A 1 206 ? -1.259 11.571 3.325 1.00 84.44 206 LYS A CA 1
ATOM 1717 C C . LYS A 1 206 ? -2.443 11.772 4.271 1.00 84.44 206 LYS A C 1
ATOM 1719 O O . LYS A 1 206 ? -2.538 12.803 4.940 1.00 84.44 206 LYS A O 1
ATOM 1724 N N . ILE A 1 207 ? -3.359 10.809 4.329 1.00 81.62 207 ILE A N 1
ATOM 1725 C CA . ILE A 1 207 ? -4.470 10.848 5.286 1.00 81.62 207 ILE A CA 1
ATOM 1726 C C . ILE A 1 207 ? -3.927 10.724 6.708 1.00 81.62 207 ILE A C 1
ATOM 1728 O O . ILE A 1 207 ? -4.301 11.526 7.564 1.00 81.62 207 ILE A O 1
ATOM 1732 N N . PHE A 1 208 ? -3.001 9.795 6.948 1.00 79.12 208 PHE A N 1
ATOM 1733 C CA . PHE A 1 208 ? -2.399 9.613 8.266 1.00 79.12 208 PHE A CA 1
ATOM 1734 C C . PHE A 1 208 ? -1.601 10.825 8.728 1.00 79.12 208 PHE A C 1
ATOM 1736 O O . PHE A 1 208 ? -1.834 11.301 9.831 1.00 79.12 208 PHE A O 1
ATOM 1743 N N . THR A 1 209 ? -0.750 11.396 7.880 1.00 84.44 209 THR A N 1
ATOM 1744 C CA . THR A 1 209 ? 0.006 12.618 8.218 1.00 84.44 209 THR A CA 1
ATOM 1745 C C . THR A 1 209 ? -0.908 13.801 8.542 1.00 84.44 209 THR A C 1
ATOM 1747 O O . THR A 1 209 ? -0.655 14.556 9.483 1.00 84.44 209 THR A O 1
ATOM 1750 N N . LYS A 1 210 ? -2.023 13.953 7.816 1.00 85.00 210 LYS A N 1
ATOM 1751 C CA . LYS A 1 210 ? -3.032 14.964 8.147 1.00 85.00 210 LYS A CA 1
ATOM 1752 C C . LYS A 1 210 ? -3.681 14.681 9.505 1.00 85.00 210 LYS A C 1
ATOM 1754 O O . LYS A 1 210 ? -3.782 15.592 10.325 1.00 85.00 210 LYS A O 1
ATOM 1759 N N . LEU A 1 211 ? -4.095 13.439 9.754 1.00 80.25 211 LEU A N 1
ATOM 1760 C CA . LEU A 1 211 ? -4.702 13.031 11.023 1.00 80.25 211 LEU A CA 1
ATOM 1761 C C . LEU A 1 211 ? -3.735 13.192 12.202 1.00 80.25 211 LEU A C 1
ATOM 1763 O O . LEU A 1 211 ? -4.160 13.642 13.260 1.00 80.25 211 LEU A O 1
ATOM 1767 N N . GLU A 1 212 ? -2.450 12.893 12.012 1.00 77.06 212 GLU A N 1
ATOM 1768 C CA . GLU A 1 212 ? -1.378 13.137 12.982 1.00 77.06 212 GLU A CA 1
ATOM 1769 C C . GLU A 1 212 ? -1.267 14.615 13.332 1.00 77.06 212 GLU A C 1
ATOM 1771 O O . GLU A 1 212 ? -1.210 14.957 14.511 1.00 77.06 212 GLU A O 1
ATOM 1776 N N . SER A 1 213 ? -1.281 15.495 12.327 1.00 80.56 213 SER A N 1
ATOM 1777 C CA . SER A 1 213 ? -1.189 16.936 12.567 1.00 80.56 213 SER A CA 1
ATOM 1778 C C . SER A 1 213 ? -2.414 17.488 13.305 1.00 80.56 213 SER A C 1
ATOM 1780 O O . SER A 1 213 ? -2.253 18.195 14.296 1.00 80.56 213 SER A O 1
ATOM 1782 N N . GLU A 1 214 ? -3.630 17.096 12.897 1.00 80.19 214 GLU A N 1
ATOM 1783 C CA . GLU A 1 214 ? -4.871 17.471 13.595 1.00 80.19 214 GLU A CA 1
ATOM 1784 C C . GLU A 1 214 ? -4.873 16.942 15.035 1.00 80.19 214 GLU A C 1
ATOM 1786 O O . GLU A 1 214 ? -5.350 17.606 15.957 1.00 80.19 214 GLU A O 1
ATOM 1791 N N . PHE A 1 215 ? -4.352 15.730 15.231 1.00 73.88 215 PHE A N 1
ATOM 1792 C CA . PHE A 1 215 ? -4.280 15.103 16.538 1.00 73.88 215 PHE A CA 1
ATOM 1793 C C . PHE A 1 215 ? -3.294 15.825 17.459 1.00 73.88 215 PHE A C 1
ATOM 1795 O O . PHE A 1 215 ? -3.642 16.106 18.602 1.00 73.88 215 PHE A O 1
ATOM 1802 N N . GLU A 1 216 ? -2.089 16.141 16.984 1.00 77.75 216 GLU A N 1
ATOM 1803 C CA . GLU A 1 216 ? -1.079 16.828 17.793 1.00 77.75 216 GLU A CA 1
ATOM 1804 C C . GLU A 1 216 ? -1.572 18.217 18.228 1.00 77.75 216 GLU A C 1
ATOM 1806 O O . GLU A 1 216 ? -1.393 18.605 19.382 1.00 77.75 216 GLU A O 1
ATOM 1811 N N . GLU A 1 217 ? -2.292 18.927 17.354 1.00 81.06 217 GLU A N 1
ATOM 1812 C CA . GLU A 1 217 ? -2.964 20.184 17.705 1.00 81.06 217 GLU A CA 1
ATOM 1813 C C . GLU A 1 217 ? -3.991 19.989 18.834 1.00 81.06 217 GLU A C 1
ATOM 1815 O O . GLU A 1 217 ? -3.960 20.706 19.838 1.00 81.06 217 GLU A O 1
ATOM 1820 N N . GLN A 1 218 ? -4.870 18.986 18.720 1.00 72.88 218 GLN A N 1
ATOM 1821 C CA . GLN A 1 218 ? -5.864 18.667 19.757 1.00 72.88 218 GLN A CA 1
ATOM 1822 C C . GLN A 1 218 ? -5.223 18.187 21.063 1.00 72.88 218 GLN A C 1
ATOM 1824 O O . GLN A 1 218 ? -5.733 18.473 22.149 1.00 72.88 218 GLN A O 1
ATOM 1829 N N . TRP A 1 219 ? -4.103 17.472 20.972 1.00 72.94 219 TRP A N 1
ATOM 1830 C CA . TRP A 1 219 ? -3.353 16.971 22.117 1.00 72.94 219 TRP A CA 1
ATOM 1831 C C . TRP A 1 219 ? -2.701 18.111 22.899 1.00 72.94 219 TRP A C 1
ATOM 1833 O O . TRP A 1 219 ? -2.854 18.178 24.120 1.00 72.94 219 TRP A O 1
ATOM 1843 N N . ILE A 1 220 ? -2.050 19.048 22.203 1.00 75.75 220 ILE A N 1
ATOM 1844 C CA . ILE A 1 220 ? -1.476 20.259 22.808 1.00 75.75 220 ILE A CA 1
ATOM 1845 C C . ILE A 1 220 ? -2.571 21.106 23.468 1.00 75.75 220 ILE A C 1
ATOM 1847 O O . ILE A 1 220 ? -2.370 21.625 24.568 1.00 75.75 220 ILE A O 1
ATOM 1851 N N . ASN A 1 221 ? -3.743 21.204 22.836 1.00 76.06 221 ASN A N 1
ATOM 1852 C CA . ASN A 1 221 ? -4.884 21.947 23.374 1.00 76.06 221 ASN A CA 1
ATOM 1853 C C . ASN A 1 221 ? -5.615 21.201 24.508 1.00 76.06 221 ASN A C 1
ATOM 1855 O O . ASN A 1 221 ? -6.464 21.790 25.177 1.00 76.06 221 ASN A O 1
ATOM 1859 N N . GLY A 1 222 ? -5.288 19.927 24.758 1.00 67.50 222 GLY A N 1
ATOM 1860 C CA . GLY A 1 222 ? -5.936 19.102 25.781 1.00 67.50 222 GLY A CA 1
ATOM 1861 C C . GLY A 1 222 ? -7.406 18.789 25.485 1.00 67.50 222 GLY A C 1
ATOM 1862 O O . GLY A 1 222 ? -8.152 18.451 26.402 1.00 67.50 222 GLY A O 1
ATOM 1863 N N . GLU A 1 223 ? -7.821 18.893 24.222 1.00 68.75 223 GLU A N 1
ATOM 1864 C CA . GLU A 1 223 ? -9.202 18.699 23.759 1.00 68.75 223 GLU A CA 1
ATOM 1865 C C . GLU A 1 223 ? -9.524 17.227 23.461 1.00 68.75 223 GLU A C 1
ATOM 1867 O O . GLU A 1 223 ? -10.609 16.912 22.975 1.00 68.75 223 GLU A O 1
ATOM 1872 N N . VAL A 1 224 ? -8.588 16.308 23.732 1.00 64.19 224 VAL A N 1
ATOM 1873 C CA . VAL A 1 224 ? -8.763 14.880 23.448 1.00 64.19 224 VAL A CA 1
ATOM 1874 C C . VAL A 1 224 ? -9.669 14.240 24.508 1.00 64.19 224 VAL A C 1
ATOM 1876 O O . VAL A 1 224 ? -9.275 14.107 25.675 1.00 64.19 224 VAL A O 1
ATOM 1879 N N . PRO A 1 225 ? -10.874 13.787 24.127 1.00 61.22 225 PRO A N 1
ATOM 1880 C CA . PRO A 1 225 ? -11.849 13.322 25.094 1.00 61.22 225 PRO A CA 1
ATOM 1881 C C . PRO A 1 225 ? -11.406 11.999 25.738 1.00 61.22 225 PRO A C 1
ATOM 1883 O O . PRO A 1 225 ? -10.811 11.110 25.121 1.00 61.22 225 PRO A O 1
ATOM 1886 N N . GLY A 1 226 ? -11.607 11.899 27.054 1.00 59.72 226 GLY A N 1
ATOM 1887 C CA . GLY A 1 226 ? -11.110 10.788 27.875 1.00 59.72 226 GLY A CA 1
ATOM 1888 C C . GLY A 1 226 ? -9.611 10.833 28.219 1.00 59.72 226 GLY A C 1
ATOM 1889 O O . GLY A 1 226 ? -9.161 9.952 28.959 1.00 59.72 226 GLY A O 1
ATOM 1890 N N . TRP A 1 227 ? -8.882 11.838 27.721 1.00 59.50 227 TRP A N 1
ATOM 1891 C CA . TRP A 1 227 ? -7.502 12.197 28.089 1.00 59.50 227 TRP A CA 1
ATOM 1892 C C . TRP A 1 227 ? -7.374 13.646 28.570 1.00 59.50 227 TRP A C 1
ATOM 1894 O O . TRP A 1 227 ? -6.268 14.113 28.830 1.00 59.50 227 TRP A O 1
ATOM 1904 N N . GLU A 1 228 ? -8.502 14.342 28.726 1.00 58.81 228 GLU A N 1
ATOM 1905 C CA . GLU A 1 228 ? -8.576 15.614 29.434 1.00 58.81 228 GLU A CA 1
ATOM 1906 C C . GLU A 1 228 ? -7.804 15.480 30.748 1.00 58.81 228 GLU A C 1
ATOM 1908 O O . GLU A 1 228 ? -8.035 14.528 31.504 1.00 58.81 228 GLU A O 1
ATOM 1913 N N . ASN A 1 229 ? -6.880 16.409 31.007 1.00 48.19 229 ASN A N 1
ATOM 1914 C CA . ASN A 1 229 ? -6.123 16.467 32.251 1.00 48.19 229 ASN A CA 1
ATOM 1915 C C . ASN A 1 229 ? -7.106 16.555 33.421 1.00 48.19 229 ASN A C 1
ATOM 1917 O O . ASN A 1 229 ? -7.469 17.642 33.874 1.00 48.19 229 ASN A O 1
ATOM 1921 N N . LYS A 1 230 ? -7.531 15.405 33.949 1.00 43.44 230 LYS A N 1
ATOM 1922 C CA . LYS A 1 230 ? -8.220 15.306 35.228 1.00 43.44 230 LYS A CA 1
ATOM 1923 C C . LYS A 1 230 ? -7.185 15.538 36.316 1.00 43.44 230 LYS A C 1
ATOM 1925 O O . LYS A 1 230 ? -6.843 14.646 37.086 1.00 43.44 230 LYS A O 1
ATOM 1930 N N . GLY A 1 231 ? -6.732 16.785 36.401 1.00 43.62 231 GLY A N 1
ATOM 1931 C CA . GLY A 1 231 ? -6.300 17.392 37.642 1.00 43.62 231 GLY A CA 1
ATOM 1932 C C . GLY A 1 231 ? -7.488 17.397 38.595 1.00 43.62 231 GLY A C 1
ATOM 1933 O O . GLY A 1 231 ? -8.172 18.395 38.764 1.00 43.62 231 GLY A O 1
ATOM 1934 N N . THR A 1 232 ? -7.764 16.250 39.201 1.00 36.94 232 THR A N 1
ATOM 1935 C CA . THR A 1 232 ? -8.616 16.149 40.381 1.00 36.94 232 THR A CA 1
ATOM 1936 C C . THR A 1 232 ? -7.729 15.709 41.525 1.00 36.94 232 THR A C 1
ATOM 1938 O O . THR A 1 232 ? -7.677 14.521 41.816 1.00 36.94 232 THR A O 1
ATOM 1941 N N . GLU A 1 233 ? -6.977 16.673 42.071 1.00 40.00 233 GLU A N 1
ATOM 1942 C CA . GLU A 1 233 ? -6.655 16.964 43.490 1.00 40.00 233 GLU A CA 1
ATOM 1943 C C . GLU A 1 233 ? -6.379 15.826 44.506 1.00 40.00 233 GLU A C 1
ATOM 1945 O O . GLU A 1 233 ? -6.115 16.097 45.673 1.00 40.00 233 GLU A O 1
ATOM 1950 N N . LYS A 1 234 ? -6.394 14.552 44.118 1.00 38.56 234 LYS A N 1
ATOM 1951 C CA . LYS A 1 234 ? -6.100 13.394 44.973 1.00 38.56 234 LYS A CA 1
ATOM 1952 C C . LYS A 1 234 ? -4.750 12.758 44.659 1.00 38.56 234 LYS A C 1
ATOM 1954 O O . LYS A 1 234 ? -4.199 12.083 45.521 1.00 38.56 234 LYS A O 1
ATOM 1959 N N . GLU A 1 235 ? -4.197 13.003 43.473 1.00 35.94 235 GLU A N 1
ATOM 1960 C CA . GLU A 1 235 ? -2.835 12.580 43.121 1.00 35.94 235 GLU A CA 1
ATOM 1961 C C . GLU A 1 235 ? -1.759 13.552 43.611 1.00 35.94 235 GLU A C 1
ATOM 1963 O O . GLU A 1 235 ? -0.658 13.102 43.909 1.00 35.94 235 GLU A O 1
ATOM 1968 N N . SER A 1 236 ? -2.072 14.837 43.817 1.00 34.31 236 SER A N 1
ATOM 1969 C CA . SER A 1 236 ? -1.110 15.804 44.371 1.00 34.31 236 SER A CA 1
ATOM 1970 C C . SER A 1 236 ? -0.678 15.454 45.799 1.00 34.31 236 SER A C 1
ATOM 1972 O O . SER A 1 236 ? 0.490 15.604 46.140 1.00 34.31 236 SER A O 1
ATOM 1974 N N . VAL A 1 237 ? -1.579 14.891 46.613 1.00 36.19 237 VAL A N 1
ATOM 1975 C CA . VAL A 1 237 ? -1.256 14.472 47.990 1.00 36.19 237 VAL A CA 1
ATOM 1976 C C . VAL A 1 237 ? -0.412 13.186 48.019 1.00 36.19 237 VAL A C 1
ATOM 1978 O O . VAL A 1 237 ? 0.339 12.961 48.962 1.00 36.19 237 VAL A O 1
ATOM 1981 N N . LEU A 1 238 ? -0.492 12.341 46.984 1.00 39.19 238 LEU A N 1
ATOM 1982 C CA . LEU A 1 238 ? 0.319 11.120 46.879 1.00 39.19 238 LEU A CA 1
ATOM 1983 C C . LEU A 1 238 ? 1.670 11.378 46.190 1.00 39.19 238 LEU A C 1
ATOM 1985 O O . LEU A 1 238 ? 2.670 10.769 46.573 1.00 39.19 238 LEU A O 1
ATOM 1989 N N . GLN A 1 239 ? 1.729 12.302 45.227 1.00 40.62 239 GLN A N 1
ATOM 1990 C CA . GLN A 1 239 ? 2.958 12.656 44.511 1.00 40.62 239 GLN A CA 1
ATOM 1991 C C . GLN A 1 239 ? 3.940 13.500 45.335 1.00 40.62 239 GLN A C 1
ATOM 1993 O O . GLN A 1 239 ? 5.140 13.351 45.130 1.00 40.62 239 GLN A O 1
ATOM 1998 N N . GLU A 1 240 ? 3.501 14.290 46.323 1.00 40.41 240 GLU A N 1
ATOM 1999 C CA . GLU A 1 240 ? 4.446 14.979 47.227 1.00 40.41 240 GLU A CA 1
ATOM 2000 C C . GLU A 1 240 ? 5.274 14.010 48.100 1.00 40.41 240 GLU A C 1
ATOM 2002 O O . GLU A 1 240 ? 6.354 14.371 48.570 1.00 40.41 240 GLU A O 1
ATOM 2007 N N . SER A 1 241 ? 4.818 12.762 48.272 1.00 43.12 241 SER A N 1
ATOM 2008 C CA . SER A 1 241 ? 5.524 11.716 49.037 1.00 43.12 241 SER A CA 1
ATOM 2009 C C . SER A 1 241 ? 6.378 10.769 48.177 1.00 43.12 241 SER A C 1
ATOM 2011 O O . SER A 1 241 ? 7.211 10.015 48.693 1.00 43.12 241 SER A O 1
ATOM 2013 N N . ALA A 1 242 ? 6.195 10.790 46.852 1.00 51.88 242 ALA A N 1
ATOM 2014 C CA . ALA A 1 242 ? 6.880 9.894 45.931 1.00 51.88 242 ALA A CA 1
ATOM 2015 C C . ALA A 1 242 ? 8.152 10.566 45.405 1.00 51.88 242 ALA A C 1
ATOM 2017 O O . ALA A 1 242 ? 8.125 11.309 44.431 1.00 51.88 242 ALA A O 1
ATOM 2018 N N . VAL A 1 243 ? 9.289 10.288 46.046 1.00 56.94 243 VAL A N 1
ATOM 2019 C CA . VAL A 1 243 ? 10.602 10.692 45.525 1.00 56.94 243 VAL A CA 1
ATOM 2020 C C . VAL A 1 243 ? 10.781 10.104 44.122 1.00 56.94 243 VAL A C 1
ATOM 2022 O O . VAL A 1 243 ? 10.867 8.877 43.957 1.00 56.94 243 VAL A O 1
ATOM 2025 N N . ASP A 1 244 ? 10.837 10.988 43.127 1.00 61.09 244 ASP A N 1
ATOM 2026 C CA . ASP A 1 244 ? 11.188 10.640 41.758 1.00 61.09 244 ASP A CA 1
ATOM 2027 C C . ASP A 1 244 ? 12.656 10.198 41.718 1.00 61.09 244 ASP A C 1
ATOM 2029 O O . ASP A 1 244 ? 13.573 10.969 41.998 1.00 61.09 244 ASP A O 1
ATOM 2033 N N . LEU A 1 245 ? 12.874 8.910 41.446 1.00 60.03 245 LEU A N 1
ATOM 2034 C CA . LEU A 1 245 ? 14.204 8.304 41.457 1.00 60.03 245 LEU A CA 1
ATOM 2035 C C . LEU A 1 245 ? 14.988 8.622 40.181 1.00 60.03 245 LEU A C 1
ATOM 2037 O O . LEU A 1 245 ? 16.209 8.440 40.167 1.00 60.03 245 LEU A O 1
ATOM 2041 N N . ASP A 1 246 ? 14.332 9.097 39.120 1.00 61.62 246 ASP A N 1
ATOM 2042 C CA . ASP A 1 246 ? 15.005 9.378 37.853 1.00 61.62 246 ASP A CA 1
ATOM 2043 C C . ASP A 1 246 ? 15.933 10.593 37.954 1.00 61.62 246 ASP A C 1
ATOM 2045 O O . ASP A 1 246 ? 16.983 10.600 37.310 1.00 61.62 246 ASP A O 1
ATOM 2049 N N . TYR A 1 247 ? 15.652 11.512 38.884 1.00 60.03 247 TYR A N 1
ATOM 2050 C CA . TYR A 1 247 ? 16.473 12.694 39.162 1.00 60.03 247 TYR A CA 1
AT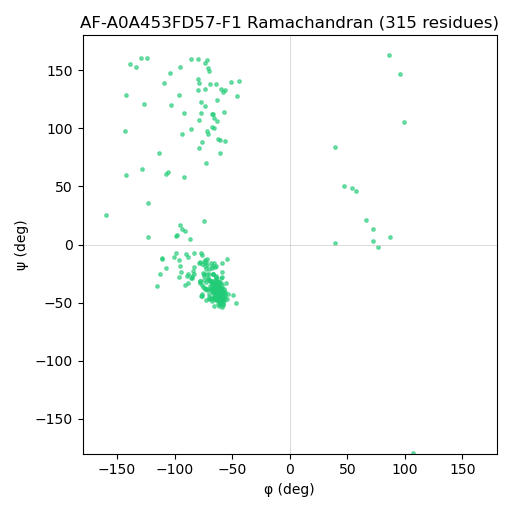OM 2051 C C . TYR A 1 247 ? 17.799 12.397 39.890 1.00 60.03 247 TYR A C 1
ATOM 2053 O O . TYR A 1 247 ? 18.722 13.206 39.831 1.00 60.03 247 TYR A O 1
ATOM 2061 N N . TYR A 1 248 ? 17.915 11.247 40.567 1.00 67.75 248 TYR A N 1
ATOM 2062 C CA . TYR A 1 248 ? 19.085 10.903 41.389 1.00 67.75 248 TYR A CA 1
ATOM 2063 C C . TYR A 1 248 ? 19.995 9.907 40.681 1.00 67.75 248 TYR A C 1
ATOM 2065 O O . TYR A 1 248 ? 19.582 8.790 40.350 1.00 67.75 248 TYR A O 1
ATOM 2073 N N . SER A 1 249 ? 21.243 10.295 40.441 1.00 62.84 249 SER A N 1
ATOM 2074 C CA . SER A 1 249 ? 22.172 9.493 39.632 1.00 62.84 249 SER A CA 1
ATOM 2075 C C . SER A 1 249 ? 23.041 8.577 40.486 1.00 62.84 249 SER A C 1
ATOM 2077 O O . SER A 1 249 ? 23.502 7.543 40.000 1.00 62.84 249 SER A O 1
ATOM 2079 N N . THR A 1 250 ? 23.233 8.926 41.759 1.00 72.88 250 THR A N 1
ATOM 2080 C CA . THR A 1 250 ? 24.091 8.190 42.689 1.00 72.88 250 THR A CA 1
ATOM 2081 C C . THR A 1 250 ? 23.381 7.870 44.003 1.00 72.88 250 THR A C 1
ATOM 2083 O O . THR A 1 250 ? 22.367 8.464 44.377 1.00 72.88 250 THR A O 1
ATOM 2086 N N . VAL A 1 251 ? 23.920 6.883 44.720 1.00 68.25 251 VAL A N 1
ATOM 2087 C CA . VAL A 1 251 ? 23.408 6.478 46.034 1.00 68.25 251 VAL A CA 1
ATOM 2088 C C . VAL A 1 251 ? 23.691 7.564 47.076 1.00 68.25 251 VAL A C 1
ATOM 2090 O O . VAL A 1 251 ? 22.886 7.739 47.989 1.00 68.25 251 VAL A O 1
ATOM 2093 N N . GLU A 1 252 ? 24.785 8.323 46.937 1.00 74.06 252 GLU A N 1
ATOM 2094 C CA . GLU A 1 252 ? 25.127 9.410 47.859 1.00 74.06 252 GLU A CA 1
ATOM 2095 C C . GLU A 1 252 ? 24.099 10.554 47.826 1.00 74.06 252 GLU A C 1
ATOM 2097 O O . GLU A 1 252 ? 23.690 11.024 48.887 1.00 74.06 252 GLU A O 1
ATOM 2102 N N . GLU A 1 253 ? 23.597 10.934 46.647 1.00 70.94 253 GLU A N 1
ATOM 2103 C CA . GLU A 1 253 ? 22.562 11.976 46.505 1.00 70.94 253 GLU A CA 1
ATOM 2104 C C . GLU A 1 253 ? 21.220 11.551 47.129 1.00 70.94 253 GLU A C 1
ATOM 2106 O O . GLU A 1 253 ? 20.491 12.360 47.703 1.00 70.94 253 GLU A O 1
ATOM 2111 N N . LEU A 1 254 ? 20.904 10.252 47.086 1.00 68.00 254 LEU A N 1
ATOM 2112 C CA . LEU A 1 254 ? 19.724 9.692 47.752 1.00 68.00 254 LEU A CA 1
ATOM 2113 C C . LEU A 1 254 ? 19.863 9.704 49.280 1.00 68.00 254 LEU A C 1
ATOM 2115 O O . LEU A 1 254 ? 18.862 9.837 49.982 1.00 68.00 254 LEU A O 1
ATOM 2119 N N . VAL A 1 255 ? 21.080 9.581 49.818 1.00 73.75 255 VAL A N 1
ATOM 2120 C CA . VAL A 1 255 ? 21.326 9.642 51.269 1.00 73.75 255 VAL A CA 1
ATOM 2121 C C . VAL A 1 255 ? 21.075 11.053 51.821 1.00 73.75 255 VAL A C 1
ATOM 2123 O O . VAL A 1 255 ? 20.594 11.178 52.953 1.00 73.75 255 VAL A O 1
ATOM 2126 N N . GLU A 1 256 ? 21.303 12.101 51.025 1.00 75.75 256 GLU A N 1
ATOM 2127 C CA . GLU A 1 256 ? 21.064 13.501 51.417 1.00 75.75 256 GLU A CA 1
ATOM 2128 C C . GLU A 1 256 ? 19.577 13.848 51.612 1.00 75.75 256 GLU A C 1
ATOM 2130 O O . GLU A 1 256 ? 19.252 14.769 52.362 1.00 75.75 256 GLU A O 1
ATOM 2135 N N . LEU A 1 257 ? 18.651 13.068 51.037 1.00 70.56 257 LEU A N 1
ATOM 2136 C CA . LEU A 1 257 ? 17.202 13.228 51.245 1.00 70.56 257 LEU A CA 1
ATOM 2137 C C . LEU A 1 257 ? 16.746 12.942 52.682 1.00 70.56 257 LEU A C 1
ATOM 2139 O O . LEU A 1 257 ? 15.636 13.317 53.075 1.00 70.56 257 LEU A O 1
ATOM 2143 N N . GLY A 1 258 ? 17.600 12.292 53.472 1.00 75.50 258 GLY A N 1
ATOM 2144 C CA . GLY A 1 258 ? 17.371 12.035 54.883 1.00 75.50 258 GLY A CA 1
ATOM 2145 C C . GLY A 1 258 ? 16.568 10.758 55.182 1.00 75.50 258 GLY A C 1
ATOM 2146 O O . GLY A 1 258 ? 15.903 10.172 54.322 1.00 75.50 258 GLY A O 1
ATOM 2147 N N . PRO A 1 259 ? 16.626 10.289 56.442 1.00 71.50 259 PRO A N 1
ATOM 2148 C CA . PRO A 1 259 ? 16.152 8.964 56.841 1.00 71.50 259 PRO A CA 1
ATOM 2149 C C . PRO A 1 259 ? 14.635 8.767 56.731 1.00 71.50 259 PRO A C 1
ATOM 2151 O O . PRO A 1 259 ? 14.202 7.636 56.488 1.00 71.50 259 PRO A O 1
ATOM 2154 N N . GLU A 1 260 ? 13.845 9.825 56.932 1.00 72.06 260 GLU A N 1
ATOM 2155 C CA . GLU A 1 260 ? 12.378 9.759 56.922 1.00 72.06 260 GLU A CA 1
ATOM 2156 C C . GLU A 1 260 ? 11.827 9.689 55.494 1.00 72.06 260 GLU A C 1
ATOM 2158 O O . GLU A 1 260 ? 11.041 8.792 55.203 1.00 72.06 260 GLU A O 1
ATOM 2163 N N . LYS A 1 261 ? 12.337 10.509 54.563 1.00 73.88 261 LYS A N 1
ATOM 2164 C CA . LYS A 1 261 ? 11.909 10.484 53.151 1.00 73.88 261 LYS A CA 1
ATOM 2165 C C . LYS A 1 261 ? 12.231 9.159 52.459 1.00 73.88 261 LYS A C 1
ATOM 2167 O O . LYS A 1 261 ? 11.408 8.619 51.727 1.00 73.88 261 LYS A O 1
ATOM 2172 N N . LEU A 1 262 ? 13.404 8.576 52.732 1.00 73.62 262 LEU A N 1
ATOM 2173 C CA . LEU A 1 262 ? 13.770 7.258 52.191 1.00 73.62 262 LEU A CA 1
ATOM 2174 C C . LEU A 1 262 ? 12.903 6.130 52.766 1.00 73.62 262 LEU A C 1
ATOM 2176 O O . LEU A 1 262 ? 12.621 5.143 52.086 1.00 73.62 262 LEU A O 1
ATOM 2180 N N . LYS A 1 263 ? 12.489 6.254 54.032 1.00 76.44 263 LYS A N 1
ATOM 2181 C CA . LYS A 1 263 ? 11.583 5.295 54.670 1.00 76.44 263 LYS A CA 1
ATOM 2182 C C . LYS A 1 263 ? 10.186 5.401 54.072 1.00 76.44 263 LYS A C 1
ATOM 2184 O O . LYS A 1 263 ? 9.628 4.363 53.734 1.00 76.44 263 LYS A O 1
ATOM 2189 N N . GLU A 1 264 ? 9.686 6.621 53.903 1.00 76.31 264 GLU A N 1
ATOM 2190 C CA . GLU A 1 264 ? 8.398 6.931 53.284 1.00 76.31 264 GLU A CA 1
ATOM 2191 C C . GLU A 1 264 ? 8.330 6.404 51.845 1.00 76.31 264 GLU A C 1
ATOM 2193 O O . GLU A 1 264 ? 7.422 5.638 51.521 1.00 76.31 264 GLU A O 1
ATOM 2198 N N . ALA A 1 265 ? 9.360 6.666 51.033 1.00 70.56 265 ALA A N 1
ATOM 2199 C CA . ALA A 1 265 ? 9.468 6.169 49.660 1.00 70.56 265 ALA A CA 1
ATOM 2200 C C . ALA A 1 265 ? 9.534 4.630 49.571 1.00 70.56 265 ALA A C 1
ATOM 2202 O O . ALA A 1 265 ? 8.968 4.031 48.653 1.00 70.56 265 ALA A O 1
ATOM 2203 N N . LEU A 1 266 ? 10.199 3.963 50.525 1.00 73.62 266 LEU A N 1
ATOM 2204 C CA . LEU A 1 266 ? 10.203 2.496 50.606 1.00 73.62 266 LEU A CA 1
ATOM 2205 C C . LEU A 1 266 ? 8.837 1.946 51.029 1.00 73.62 266 LEU A C 1
ATOM 2207 O O . LEU A 1 266 ? 8.377 0.966 50.444 1.00 73.62 266 LEU A O 1
ATOM 2211 N N . THR A 1 267 ? 8.176 2.570 52.008 1.00 73.56 267 THR A N 1
ATOM 2212 C CA . THR A 1 267 ? 6.844 2.146 52.464 1.00 73.56 267 THR A CA 1
ATOM 2213 C C . THR A 1 267 ? 5.765 2.392 51.416 1.00 73.56 267 THR A C 1
ATOM 2215 O O . THR A 1 267 ? 4.911 1.527 51.236 1.00 73.56 267 THR A O 1
ATOM 2218 N N . ALA A 1 268 ? 5.847 3.496 50.667 1.00 70.81 268 ALA A N 1
ATOM 2219 C CA . ALA A 1 268 ? 4.964 3.797 49.541 1.00 70.81 268 ALA A CA 1
ATOM 2220 C C . ALA A 1 268 ? 5.079 2.740 48.430 1.00 70.81 268 ALA A C 1
ATOM 2222 O O . ALA A 1 268 ? 4.092 2.399 47.787 1.00 70.81 268 ALA A O 1
ATOM 2223 N N . ARG A 1 269 ? 6.271 2.151 48.256 1.00 65.88 269 ARG A N 1
ATOM 2224 C CA . ARG A 1 269 ? 6.529 1.041 47.323 1.00 65.88 269 ARG A CA 1
ATOM 2225 C C . ARG A 1 269 ? 6.356 -0.354 47.952 1.00 65.88 269 ARG A C 1
ATOM 2227 O O . ARG A 1 269 ? 6.750 -1.348 47.347 1.00 65.88 269 ARG A O 1
ATOM 2234 N N . GLY A 1 270 ? 5.784 -0.452 49.157 1.00 62.88 270 GLY A N 1
ATOM 2235 C CA . GLY A 1 270 ? 5.475 -1.724 49.829 1.00 62.88 270 GLY A CA 1
ATOM 2236 C C . GLY A 1 270 ? 6.687 -2.496 50.374 1.00 62.88 270 GLY A C 1
ATOM 2237 O O . GLY A 1 270 ? 6.563 -3.667 50.735 1.00 62.88 270 GLY A O 1
ATOM 2238 N N . LEU A 1 271 ? 7.864 -1.866 50.451 1.00 70.75 271 LEU A N 1
ATOM 2239 C CA . LEU A 1 271 ? 9.106 -2.475 50.936 1.00 70.75 271 LEU A CA 1
ATOM 2240 C C . LEU A 1 271 ? 9.348 -2.175 52.422 1.00 70.75 271 LEU A C 1
ATOM 2242 O O . LEU A 1 271 ? 8.937 -1.152 52.969 1.00 70.75 271 LEU A O 1
ATOM 2246 N N . LYS A 1 272 ? 10.075 -3.070 53.103 1.00 74.69 272 LYS A N 1
ATOM 2247 C CA . LYS A 1 272 ? 10.415 -2.896 54.525 1.00 74.69 272 LYS A CA 1
ATOM 2248 C C . LYS A 1 272 ? 11.378 -1.713 54.711 1.00 74.69 272 LYS A C 1
ATOM 2250 O O . LYS A 1 272 ? 12.553 -1.807 54.361 1.00 74.69 272 LYS A O 1
ATOM 2255 N N . GLY A 1 273 ? 10.913 -0.642 55.357 1.00 69.12 273 GLY A N 1
ATOM 2256 C CA . GLY A 1 273 ? 11.688 0.573 55.668 1.00 69.12 273 GLY A CA 1
ATOM 2257 C C . GLY A 1 273 ? 12.725 0.451 56.802 1.00 69.12 273 GLY A C 1
ATOM 2258 O O . GLY A 1 273 ? 13.104 1.456 57.398 1.00 69.12 273 GLY A O 1
ATOM 2259 N N . GLY A 1 274 ? 13.161 -0.763 57.155 1.00 68.44 274 GLY A N 1
ATOM 2260 C CA . GLY A 1 274 ? 14.177 -1.006 58.191 1.00 68.44 274 GLY A CA 1
ATOM 2261 C C . GLY A 1 274 ? 15.614 -0.920 57.660 1.00 68.44 274 GLY A C 1
ATOM 2262 O O . GLY A 1 274 ? 15.840 -1.077 56.460 1.00 68.44 274 GLY A O 1
ATOM 2263 N N . GLY A 1 275 ? 16.591 -0.702 58.549 1.00 78.00 275 GLY A N 1
ATOM 2264 C CA . GLY A 1 275 ? 18.030 -0.628 58.231 1.00 78.00 275 GLY A CA 1
ATOM 2265 C C . GLY A 1 275 ? 18.614 0.788 58.298 1.00 78.00 275 GLY A C 1
ATOM 2266 O O . GLY A 1 275 ? 17.895 1.741 58.623 1.00 78.00 275 GLY A O 1
ATOM 2267 N N . THR A 1 276 ? 19.913 0.907 58.004 1.00 79.75 276 THR A N 1
ATOM 2268 C CA . THR A 1 276 ? 20.639 2.190 57.954 1.00 79.75 276 THR A CA 1
ATOM 2269 C C . THR A 1 276 ? 20.226 3.009 56.725 1.00 79.75 276 THR A C 1
ATOM 2271 O O . THR A 1 276 ? 19.696 2.465 55.758 1.00 79.75 276 THR A O 1
ATOM 2274 N N . VAL A 1 277 ? 20.446 4.328 56.757 1.00 78.75 277 VAL A N 1
ATOM 2275 C CA . VAL A 1 277 ? 20.057 5.263 55.676 1.00 78.75 277 VAL A CA 1
ATOM 2276 C C . VAL A 1 277 ? 20.657 4.844 54.330 1.00 78.75 277 VAL A C 1
ATOM 2278 O O . VAL A 1 277 ? 19.954 4.798 53.327 1.00 78.75 277 VAL A O 1
ATOM 2281 N N . GLN A 1 278 ? 21.918 4.412 54.346 1.00 78.44 278 GLN A N 1
ATOM 2282 C CA . GLN A 1 278 ? 22.649 3.941 53.170 1.00 78.44 278 GLN A CA 1
ATOM 2283 C C . GLN A 1 278 ? 22.020 2.676 52.566 1.00 78.44 278 GLN A C 1
ATOM 2285 O O . GLN A 1 278 ? 21.730 2.638 51.378 1.00 78.44 278 GLN A O 1
ATOM 2290 N N . GLN A 1 279 ? 21.640 1.698 53.398 1.00 78.75 279 GLN A N 1
ATOM 2291 C CA . GLN A 1 279 ? 20.948 0.487 52.935 1.00 78.75 279 GLN A CA 1
ATOM 2292 C C . GLN A 1 279 ? 19.542 0.764 52.378 1.00 78.75 279 GLN A C 1
ATOM 2294 O O . GLN A 1 279 ? 19.015 -0.049 51.614 1.00 78.75 279 GLN A O 1
ATOM 2299 N N . ARG A 1 280 ? 18.887 1.857 52.801 1.00 78.00 280 ARG A N 1
ATOM 2300 C CA . ARG A 1 280 ? 17.592 2.291 52.246 1.00 78.00 280 ARG A CA 1
ATOM 2301 C C . ARG A 1 280 ? 17.780 2.945 50.878 1.00 78.00 280 ARG A C 1
ATOM 2303 O O . ARG A 1 280 ? 17.035 2.610 49.961 1.00 78.00 280 ARG A O 1
ATOM 2310 N N . ALA A 1 281 ? 18.786 3.810 50.745 1.00 76.50 281 ALA A N 1
ATOM 2311 C CA . ALA A 1 281 ? 19.162 4.445 49.484 1.00 76.50 281 ALA A CA 1
ATOM 2312 C C . ALA A 1 281 ? 19.602 3.411 48.434 1.00 76.50 281 ALA A C 1
ATOM 2314 O O . ALA A 1 281 ? 19.085 3.423 47.323 1.00 76.50 281 ALA A O 1
ATOM 2315 N N . GLU A 1 282 ? 20.447 2.443 48.806 1.00 77.00 282 GLU A N 1
ATOM 2316 C CA . GLU A 1 282 ? 20.863 1.339 47.926 1.00 77.00 282 GLU A CA 1
ATOM 2317 C C . GLU A 1 282 ? 19.669 0.512 47.435 1.00 77.00 282 GLU A C 1
ATOM 2319 O O . GLU A 1 282 ? 19.566 0.208 46.251 1.00 77.00 282 GLU A O 1
ATOM 2324 N N . ARG A 1 283 ? 18.717 0.184 48.320 1.00 75.44 283 ARG A N 1
ATOM 2325 C CA . ARG A 1 283 ? 17.498 -0.549 47.935 1.00 75.44 283 ARG A CA 1
ATOM 2326 C C . ARG A 1 283 ? 16.615 0.235 46.970 1.00 75.44 283 ARG A C 1
ATOM 2328 O O . ARG A 1 283 ? 16.076 -0.359 46.042 1.00 75.44 283 ARG A O 1
ATOM 2335 N N . LEU A 1 284 ? 16.465 1.541 47.180 1.00 73.56 284 LEU A N 1
ATOM 2336 C CA . LEU A 1 284 ? 15.733 2.409 46.256 1.00 73.56 284 LEU A CA 1
ATOM 2337 C C . LEU A 1 284 ? 16.458 2.531 44.911 1.00 73.56 284 LEU A C 1
ATOM 2339 O O . LEU A 1 284 ? 15.817 2.456 43.867 1.00 73.56 284 LEU A O 1
ATOM 2343 N N . PHE A 1 285 ? 17.786 2.630 44.923 1.00 75.06 285 PHE A N 1
ATOM 2344 C CA . PHE A 1 285 ? 18.597 2.717 43.711 1.00 75.06 285 PHE A CA 1
ATOM 2345 C C . PHE A 1 285 ? 18.602 1.406 42.908 1.00 75.06 285 PHE A C 1
ATOM 2347 O O . PHE A 1 285 ? 18.527 1.427 41.682 1.00 75.06 285 PHE A O 1
ATOM 2354 N N . LEU A 1 286 ? 18.581 0.247 43.572 1.00 73.44 286 LEU A N 1
ATOM 2355 C CA . LEU A 1 286 ? 18.446 -1.052 42.904 1.00 73.44 286 LEU A CA 1
ATOM 2356 C C . LEU A 1 286 ? 17.129 -1.186 42.128 1.00 73.44 286 LEU A C 1
ATOM 2358 O O . LEU A 1 286 ? 17.118 -1.822 41.077 1.00 73.44 286 LEU A O 1
ATOM 2362 N N . LEU A 1 287 ? 16.037 -0.564 42.592 1.00 66.25 287 LEU A N 1
ATOM 2363 C CA . LEU A 1 287 ? 14.778 -0.523 41.836 1.00 66.25 287 LEU A CA 1
ATOM 2364 C C . LEU A 1 287 ? 14.916 0.288 40.543 1.00 66.25 287 LEU A C 1
ATOM 2366 O O . LEU A 1 287 ? 14.356 -0.114 39.527 1.00 66.25 287 LEU A O 1
ATOM 2370 N N . LYS A 1 288 ? 15.691 1.382 40.559 1.00 64.56 288 LYS A N 1
ATOM 2371 C CA . LYS A 1 288 ? 16.011 2.167 39.356 1.00 64.56 288 LYS A CA 1
ATOM 2372 C C . LYS A 1 288 ? 16.795 1.326 38.347 1.00 64.56 288 LYS A C 1
ATOM 2374 O O . LYS A 1 288 ? 16.441 1.271 37.174 1.00 64.56 288 LYS A O 1
ATOM 2379 N N . VAL A 1 289 ? 17.818 0.611 38.814 1.00 58.19 289 VAL A N 1
ATOM 2380 C CA . VAL A 1 289 ? 18.663 -0.242 37.960 1.00 58.19 289 VAL A CA 1
ATOM 2381 C C . VAL A 1 289 ? 17.890 -1.446 37.404 1.00 58.19 289 VAL A C 1
ATOM 2383 O O . VAL A 1 289 ? 18.054 -1.787 36.235 1.00 58.19 289 VAL A O 1
ATOM 2386 N N . LEU A 1 290 ? 17.004 -2.061 38.194 1.00 53.47 290 LEU A N 1
ATOM 2387 C CA . LEU A 1 290 ? 16.126 -3.142 37.724 1.00 53.47 290 LEU A CA 1
ATOM 2388 C C . LEU A 1 290 ? 15.120 -2.661 36.666 1.00 53.47 290 LEU A C 1
ATOM 2390 O O . LEU A 1 290 ? 14.871 -3.396 35.715 1.00 53.47 290 LEU A O 1
ATOM 2394 N N . ASN A 1 291 ? 14.608 -1.431 36.785 1.00 48.06 291 ASN A N 1
ATOM 2395 C CA . ASN A 1 291 ? 13.764 -0.807 35.757 1.00 48.06 291 ASN A CA 1
ATOM 2396 C C . ASN A 1 291 ? 14.531 -0.525 34.453 1.00 48.06 291 ASN A C 1
ATOM 2398 O O . ASN A 1 291 ? 13.957 -0.616 33.370 1.00 48.06 291 ASN A O 1
ATOM 2402 N N . LEU A 1 292 ? 15.824 -0.198 34.545 1.00 39.88 292 LEU A N 1
ATOM 2403 C CA . LEU A 1 292 ? 16.682 0.084 33.388 1.00 39.88 292 LEU A CA 1
ATOM 2404 C C . LEU A 1 292 ? 17.155 -1.189 32.664 1.00 39.88 292 LEU A C 1
ATOM 2406 O O . LEU A 1 292 ? 17.335 -1.172 31.450 1.00 39.88 292 LEU A O 1
ATOM 2410 N N . LEU A 1 293 ? 17.335 -2.305 33.377 1.00 33.34 293 LEU A N 1
ATOM 2411 C CA . LEU A 1 293 ? 17.802 -3.571 32.790 1.00 33.34 293 LEU A CA 1
ATOM 2412 C C . LEU A 1 293 ? 16.688 -4.416 32.145 1.00 33.34 293 LEU A C 1
ATOM 2414 O O . LEU A 1 293 ? 16.995 -5.399 31.473 1.00 33.34 293 LEU A O 1
ATOM 2418 N N . SER A 1 294 ? 15.414 -4.035 32.288 1.00 32.94 294 SER A N 1
ATOM 2419 C CA . SER A 1 294 ? 14.289 -4.670 31.582 1.00 32.94 294 SER A CA 1
ATOM 2420 C C . SER A 1 294 ? 13.880 -3.966 30.281 1.00 32.94 294 SER A C 1
ATOM 2422 O O . SER A 1 294 ? 12.784 -4.221 29.785 1.00 32.94 294 SER A O 1
ATOM 2424 N N . TRP A 1 295 ? 14.722 -3.098 29.706 1.00 26.33 295 TRP A N 1
ATOM 2425 C CA . TRP A 1 295 ? 14.381 -2.391 28.467 1.00 26.33 295 TRP A CA 1
ATOM 2426 C C . TRP A 1 295 ? 15.584 -2.199 27.530 1.00 26.33 295 TRP A C 1
ATOM 2428 O O . TRP A 1 295 ? 16.323 -1.224 27.653 1.00 26.33 295 TRP A O 1
ATOM 2438 N N . PRO A 1 296 ? 15.774 -3.057 26.514 1.00 30.41 296 PRO A N 1
ATOM 2439 C CA . PRO A 1 296 ? 16.458 -2.641 25.306 1.00 30.41 296 PRO A CA 1
ATOM 2440 C C . PRO A 1 296 ? 15.455 -1.851 24.455 1.00 30.41 296 PRO A C 1
ATOM 2442 O O . PRO A 1 296 ? 14.500 -2.405 23.921 1.00 30.41 296 PRO A O 1
ATOM 2445 N N . TYR A 1 297 ? 15.661 -0.536 24.403 1.00 29.58 297 TYR A N 1
ATOM 2446 C CA . TYR A 1 297 ? 15.461 0.312 23.225 1.00 29.58 297 TYR A CA 1
ATOM 2447 C C . TYR A 1 297 ? 14.244 0.012 22.336 1.00 29.58 297 TYR A C 1
ATOM 2449 O O . TYR A 1 297 ? 14.395 -0.608 21.296 1.00 29.58 297 TYR A O 1
ATOM 2457 N N . PHE A 1 298 ? 13.065 0.532 22.690 1.00 26.09 298 PHE A N 1
ATOM 2458 C CA . PHE A 1 298 ? 12.038 0.898 21.692 1.00 26.09 298 PHE A CA 1
ATOM 2459 C C . PHE A 1 298 ? 11.009 1.911 22.225 1.00 26.09 298 PHE A C 1
ATOM 2461 O O . PHE A 1 298 ? 9.865 1.953 21.789 1.00 26.09 298 PHE A O 1
ATOM 2468 N N . CYS A 1 299 ? 11.381 2.714 23.226 1.00 29.20 299 CYS A N 1
ATOM 2469 C CA . CYS A 1 299 ? 10.443 3.640 23.856 1.00 29.20 299 CYS A CA 1
ATOM 2470 C C . CYS A 1 299 ? 11.117 4.965 24.214 1.00 29.20 299 CYS A C 1
ATOM 2472 O O . CYS A 1 299 ? 11.155 5.361 25.371 1.00 29.20 299 CYS A O 1
ATOM 2474 N N . SER A 1 300 ? 11.638 5.643 23.198 1.00 29.31 300 SER A N 1
ATOM 2475 C CA . SER A 1 300 ? 11.825 7.090 23.227 1.00 29.31 300 SER A CA 1
ATOM 2476 C C . SER A 1 300 ? 11.509 7.609 21.835 1.00 29.31 300 SER A C 1
ATOM 2478 O O . SER A 1 300 ? 12.093 7.126 20.872 1.00 29.31 300 SER A O 1
ATOM 2480 N N . ILE A 1 301 ? 10.638 8.619 21.789 1.00 28.22 301 ILE A N 1
ATOM 2481 C CA . ILE A 1 301 ? 10.187 9.404 20.629 1.00 28.22 301 ILE A CA 1
ATOM 2482 C C . ILE A 1 301 ? 8.817 8.960 20.064 1.00 28.22 301 ILE A C 1
ATOM 2484 O O . ILE A 1 301 ? 8.689 7.975 19.350 1.00 28.22 301 ILE A O 1
ATOM 2488 N N . HIS A 1 302 ? 7.825 9.810 20.364 1.00 28.89 302 HIS A N 1
ATOM 2489 C CA . HIS A 1 302 ? 6.578 10.092 19.632 1.00 28.89 302 HIS A CA 1
ATOM 2490 C C . HIS A 1 302 ? 5.257 9.383 20.016 1.00 28.89 302 HIS A C 1
ATOM 2492 O O . HIS A 1 302 ? 5.250 8.270 20.545 1.00 28.89 302 HIS A O 1
ATOM 2498 N N . PRO A 1 303 ? 4.117 10.096 19.858 1.00 34.94 303 PRO A N 1
ATOM 2499 C CA . PRO A 1 303 ? 2.901 9.954 20.658 1.00 34.94 303 PRO A CA 1
ATOM 2500 C C . PRO A 1 303 ? 1.914 8.950 20.046 1.00 34.94 303 PRO A C 1
ATOM 2502 O O . PRO A 1 303 ? 0.750 9.242 19.811 1.00 34.94 303 PRO A O 1
ATOM 2505 N N . TRP A 1 304 ? 2.349 7.709 19.846 1.00 33.28 304 TRP A N 1
ATOM 2506 C CA . TRP A 1 304 ? 1.488 6.645 19.305 1.00 33.28 304 TRP A CA 1
ATOM 2507 C C . TRP A 1 304 ? 0.445 6.138 20.321 1.00 33.28 304 TRP A C 1
ATOM 2509 O O . TRP A 1 304 ? -0.522 5.473 19.964 1.00 33.28 304 TRP A O 1
ATOM 2519 N N . LYS A 1 305 ? 0.601 6.485 21.609 1.00 38.12 305 LYS A N 1
ATOM 2520 C CA . LYS A 1 305 ? -0.296 6.060 22.702 1.00 38.12 305 LYS A CA 1
ATOM 2521 C C . LYS A 1 305 ? -1.688 6.699 22.655 1.00 38.12 305 LYS A C 1
ATOM 2523 O O . LYS A 1 305 ? -2.616 6.139 23.231 1.00 38.12 305 LYS A O 1
ATOM 2528 N N . ASN A 1 306 ? -1.835 7.831 21.969 1.00 39.78 306 ASN A N 1
ATOM 2529 C CA . ASN A 1 306 ? -3.088 8.590 21.944 1.00 39.78 306 ASN A CA 1
ATOM 2530 C C . ASN A 1 306 ? -3.801 8.553 20.580 1.00 39.78 306 ASN A C 1
ATOM 2532 O O . ASN A 1 306 ? -4.979 8.887 20.491 1.00 39.78 306 ASN A O 1
ATOM 2536 N N . TRP A 1 307 ? -3.102 8.057 19.556 1.00 39.97 307 TRP A N 1
ATOM 2537 C CA . TRP A 1 307 ? -3.554 7.871 18.175 1.00 39.97 307 TRP A CA 1
ATOM 2538 C C . TRP A 1 307 ? -4.784 6.954 18.054 1.00 39.97 307 TRP A C 1
ATOM 2540 O O . TRP A 1 307 ? -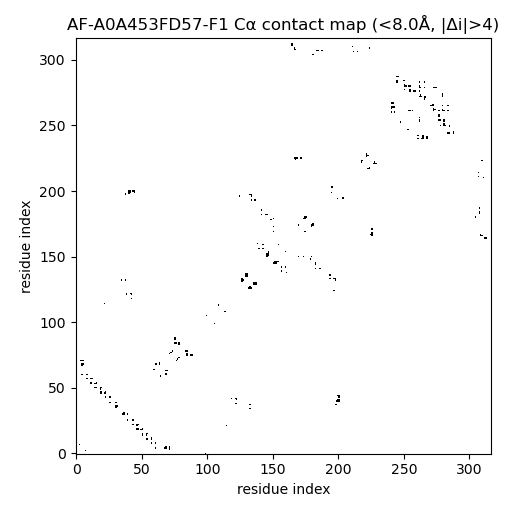5.684 7.173 17.247 1.00 39.97 307 TRP A O 1
ATOM 2550 N N . ILE A 1 308 ? -4.853 5.937 18.918 1.00 41.59 308 ILE A N 1
ATOM 2551 C CA . ILE A 1 308 ? -5.832 4.846 18.828 1.00 41.59 308 ILE A CA 1
ATOM 2552 C C . ILE A 1 308 ? -7.242 5.275 19.274 1.00 41.59 308 ILE A C 1
ATOM 2554 O O . ILE A 1 308 ? -8.246 4.687 18.882 1.00 41.59 308 ILE A O 1
ATOM 2558 N N . VAL A 1 309 ? -7.346 6.308 20.110 1.00 40.16 309 VAL A N 1
ATOM 2559 C CA . VAL A 1 309 ? -8.597 6.640 20.807 1.00 40.16 309 VAL A CA 1
ATOM 2560 C C . VAL A 1 309 ? -9.512 7.532 19.954 1.00 40.16 309 VAL A C 1
ATOM 2562 O O . VAL A 1 309 ? -10.725 7.392 20.083 1.00 40.16 309 VAL A O 1
ATOM 2565 N N . SER A 1 310 ? -8.982 8.373 19.050 1.00 39.91 310 SER A N 1
ATOM 2566 C CA . SER A 1 310 ? -9.792 9.366 18.309 1.00 39.91 310 SER A CA 1
ATOM 2567 C C . SER A 1 310 ? -9.981 9.121 16.804 1.00 39.91 310 SER A C 1
ATOM 2569 O O . SER A 1 310 ? -10.850 9.759 16.207 1.00 39.91 310 SER A O 1
ATOM 2571 N N . ILE A 1 311 ? -9.229 8.207 16.173 1.00 41.72 311 ILE A N 1
ATOM 2572 C CA . ILE A 1 311 ? -9.324 7.956 14.717 1.00 41.72 311 ILE A CA 1
ATOM 2573 C C . ILE A 1 311 ? -10.368 6.877 14.375 1.00 41.72 311 ILE A C 1
ATOM 2575 O O . ILE A 1 311 ? -11.002 6.950 13.323 1.00 41.72 311 ILE A O 1
ATOM 2579 N N . LEU A 1 312 ? -10.640 5.944 15.295 1.00 38.97 312 LEU A N 1
ATOM 2580 C CA . LEU A 1 312 ? -11.684 4.913 15.163 1.00 38.97 312 LEU A CA 1
ATOM 2581 C C . LEU A 1 312 ? -13.064 5.474 14.733 1.00 38.97 312 LEU A C 1
ATOM 2583 O O . LEU A 1 312 ? -13.668 4.914 13.822 1.00 38.97 312 LEU A O 1
ATOM 2587 N N . PRO A 1 313 ? -13.557 6.602 15.285 1.00 34.75 313 PRO A N 1
ATOM 2588 C CA . PRO A 1 313 ? -14.801 7.228 14.829 1.00 34.75 313 PRO A CA 1
ATOM 2589 C C . PRO A 1 313 ? -14.717 7.926 13.462 1.00 34.75 313 PRO A C 1
ATOM 2591 O O . PRO A 1 313 ? -15.746 8.077 12.814 1.00 34.75 313 PRO A O 1
ATOM 2594 N N . LYS A 1 314 ? -13.534 8.386 13.028 1.00 33.06 314 LYS A N 1
ATOM 2595 C CA . LYS A 1 314 ? -13.353 9.108 11.751 1.00 33.06 314 LYS A CA 1
ATOM 2596 C C . LYS A 1 314 ? -13.177 8.164 10.556 1.00 33.06 314 LYS A C 1
ATOM 2598 O O . LYS A 1 314 ? -13.520 8.548 9.448 1.00 33.06 314 LYS A O 1
ATOM 2603 N N . VAL A 1 315 ? -12.660 6.956 10.784 1.00 31.64 315 VAL A N 1
ATOM 2604 C CA . VAL A 1 315 ? -12.488 5.907 9.758 1.00 31.64 315 VAL A CA 1
ATOM 2605 C C . VAL A 1 315 ? -13.781 5.105 9.525 1.00 31.64 315 VAL A C 1
ATOM 2607 O O . VAL A 1 315 ? -13.944 4.477 8.487 1.00 31.64 315 VAL A O 1
ATOM 2610 N N . MET A 1 316 ? -14.725 5.140 10.472 1.00 28.31 316 MET A N 1
ATOM 2611 C CA . MET A 1 316 ? -16.003 4.414 10.407 1.00 28.31 316 MET A CA 1
ATOM 2612 C C . MET A 1 316 ? -17.186 5.224 9.824 1.00 28.31 316 MET A C 1
ATOM 2614 O O . MET A 1 316 ? -18.333 4.797 9.981 1.00 28.31 316 MET A O 1
ATOM 2618 N N . ILE A 1 317 ? -16.943 6.373 9.177 1.00 27.77 317 ILE A N 1
ATOM 2619 C CA . ILE A 1 317 ? -17.969 7.196 8.493 1.00 27.77 317 ILE A CA 1
ATOM 2620 C C . ILE A 1 317 ? -17.713 7.184 6.990 1.00 27.77 317 ILE A C 1
ATOM 2622 O O . ILE A 1 317 ? -18.688 6.946 6.242 1.00 27.77 317 ILE A O 1
#

Secondary structure (DSSP, 8-state):
----HHHHHHHHHHHHHHHHHHHHHHHTSPPSSHHHHHHHHHHHHHHHHHHHHHHHHHHHHHHTTTSHHHHHHHHHT--SSGGGHHHHHHHHHHHHHHHHHH-TT-----TTHHHHHHTTS-------GGGTTTTS---HHHHHHHHHSSS-----HHHHHHHHT-GGGS-HHHHTSHHHHHHHHHHHHHHHHHHHHH-TTS-HHHHHHHHHHHHHHHHHTT--TT-S----SSSHHHHTT---STT--SHHHHHHT-HHHHHHHHHHTT----S-HHHHHHHHHHHHHHHHHT--S--SS--HHHHHHHSHHHHT-

Sequence (317 aa):
MASSVLEATRAAHEDLERLERLAVRELQRDPANARDRLFQSHRVRHMLDLVVSTSDKLVEIYEDKDGARKDEISTHLTAPVQSDIFPKYYERLKEIRDYHRRNHSARFVSETDDYEELLKEEPAIEFTGEEAFGRYLDLHELYNEFINSKFGSLMEYSAYVGTFAQTEKIAHNLKATRPYKEYLEHILEYLMSFLYRTEPLQDIEKIFTKLESEFEEQWINGEVPGWENKGTEKESVLQESAVDLDYYSTVEELVELGPEKLKEALTARGLKGGGTVQQRAERLFLLKVLNLLSWPYFCSIHPWKNWIVSILPKVMI

Solvent-accessible surface area (backbone atoms only — not comparable to full-atom values): 18978 Å² total; per-residue (Å²): 125,90,73,45,63,67,56,49,50,51,50,45,52,51,50,43,57,48,41,52,54,49,41,52,55,55,70,69,53,82,59,91,44,75,64,51,42,44,56,49,37,47,54,40,36,52,42,49,53,51,40,50,57,43,49,52,54,47,50,56,60,70,66,36,86,84,40,60,52,60,51,50,42,40,68,73,74,59,49,93,50,76,82,62,46,58,60,56,50,52,53,50,52,49,50,53,53,55,46,51,67,73,40,74,77,65,64,87,71,55,95,61,58,70,60,57,50,62,69,64,60,73,79,89,74,93,60,55,83,77,17,58,79,66,76,42,83,75,56,62,67,60,48,53,52,37,52,74,36,91,80,40,64,96,68,55,69,73,59,45,64,75,42,63,58,47,56,52,78,56,56,68,82,48,62,76,34,67,72,48,47,55,52,51,50,51,52,48,51,52,52,51,52,48,45,54,71,54,45,54,75,56,67,59,67,62,53,48,55,50,51,50,53,57,46,50,54,34,54,77,70,45,68,42,79,77,64,48,82,77,82,63,83,64,58,63,72,55,50,78,55,51,76,70,62,85,83,50,91,49,54,69,65,47,43,73,63,37,64,64,55,50,27,47,39,29,47,76,69,74,40,83,61,70,79,55,56,62,62,39,23,47,56,57,48,50,52,54,52,55,63,58,74,76,54,87,87,86,85,80,88,80,77,68,88,62,56,70,56,68,47,54,58,67,76,73,111